Protein AF-A0A970JGE2-F1 (afdb_monomer)

Foldseek 3Di:
DDDDDDPVVVVVVVVVVVVVVVVVVVVVVVVVLLVVLVVVLCVVLVVVLVCLVVLPPLVVVLLVLLLVLLLVLLCVQPPPVDDLVRGPVVVSQVLLCLQQVDGQPDDPVNPSPDDSSVSSVSSSVRSVVSLVVVCVVQPVVVLSVLSSVLLNVLSVVLVVVLVVVLVVLVVCLVVVVVVVDDSSVVSSVVNVVSSVVSVNRSSSSSSSVSSVDDDDDPVPDPPPPPCVPVDDPPDDDDPPDPDDPDPDDQDQQHQPPVPPRHGCVVPVVD

Solvent-accessible surface area (backbone atoms only — not comparable to full-atom values): 15783 Å² total; per-residue (Å²): 141,81,87,85,87,50,74,71,56,57,52,49,50,52,53,52,50,53,51,51,51,50,52,55,48,52,55,51,49,55,52,48,63,58,47,53,58,53,50,56,54,46,52,54,54,52,50,53,54,48,38,53,74,71,65,53,62,59,68,58,56,51,54,52,40,44,52,53,47,30,44,53,51,31,50,73,31,39,38,88,92,52,62,73,92,75,39,42,56,71,58,41,49,50,53,49,21,68,37,53,72,43,78,68,90,74,52,65,77,69,50,70,84,48,53,50,69,56,49,18,53,52,55,33,50,53,51,52,50,59,48,50,56,47,34,66,75,62,33,63,72,54,39,55,52,50,52,45,51,42,50,51,54,42,45,56,52,53,49,55,53,47,54,52,52,52,52,52,46,64,68,51,37,69,73,56,40,81,70,83,48,63,46,68,60,53,48,53,53,52,55,48,53,52,49,53,51,47,55,54,47,40,48,48,50,36,48,29,46,64,52,62,67,71,91,72,56,72,92,74,54,72,80,78,59,81,60,82,73,60,79,66,97,79,70,94,71,79,80,83,70,76,80,75,83,73,76,84,77,83,48,64,75,35,75,27,92,85,72,77,82,39,36,15,47,79,57,86,56,103

Radius of gyration: 34.28 Å; Cα contacts (8 Å, |Δi|>4): 173; chains: 1; bounding box: 62×98×87 Å

Nearest PDB structures (foldseek):
  1m6n-assembly1_A  TM=9.143E-01  e=1.394E-10  Bacillus subtilis
  3iqm-assembly1_A-2  TM=8.941E-01  e=1.464E-10  Bacillus subtilis subsp. subtilis str. 168
  3jv2-assembly2_B  TM=9.025E-01  e=2.624E-10  Bacillus subtilis
  2ipc-assembly2_C  TM=8.921E-01  e=5.713E-10  Thermus thermophilus HB8
  3iqy-assembly1_A-2  TM=9.069E-01  e=1.075E-09  Bacillus subtilis

Sequence (270 aa):
DQAIDHPQISKAIENAQKRVENRHFEIRRQVLDYDDVLNKQREVIYAQRRAVLLNQDIGQHISDMFATVFSRLVSQYADEKVIPEEWDLDTLLKAYAEITGRQAKVTRAELEDMQPSQIAEILQREALAAYAEREAEYGSEIMRRIEKMVLLQVTDGRWMEHLRAIDDLREGIGLRAYGQKDPLMEYQFEAFNMFQQLVASIQEDCLKLLFRVRLVDPSQAQPKDRLQGAQTNQSGEAPERAPRQVGHKVGRNDPCPCGSGKKYKKCCGR

pLDDT: mean 86.0, std 13.83, range [43.06, 97.88]

Secondary structure (DSSP, 8-state):
------HHHHHHHHHHHHHHHHHHHHHHHHHHHHHHHHHHHHHHHHHHHHHHHTT-SHHHHHHHHHHHHHHHHHHHHS-TTS-GGG--HHHHHHHHHHHHSS--SS-HHHHHTS-HHHHHHHHHHHHHHHHHHHHHHH-HHHHHHHHHHHHHHHHHHHHHHHHHHHHHHHHHGGGTGGGSS-HHHHHHHHHHHHHHHHHHHHHHHHHHHHHH--PPPTTT-----TTTT---TTS----------------TTSBPTTS-SSBGGGTTT-

Structure (mmCIF, N/CA/C/O backbone):
data_AF-A0A970JGE2-F1
#
_entry.id   AF-A0A970JGE2-F1
#
loop_
_atom_site.group_PDB
_atom_site.id
_atom_site.type_symbol
_atom_site.label_atom_id
_atom_site.label_alt_id
_atom_site.label_comp_id
_atom_site.label_asym_id
_atom_site.label_entity_id
_atom_site.label_seq_id
_atom_site.pdbx_PDB_ins_code
_atom_site.Cartn_x
_atom_site.Cartn_y
_atom_site.Cartn_z
_atom_site.occupancy
_atom_site.B_iso_or_equiv
_atom_site.auth_seq_id
_atom_site.auth_comp_id
_atom_site.auth_asym_id
_atom_site.auth_atom_id
_atom_site.pdbx_PDB_model_num
ATOM 1 N N . ASP A 1 1 ? 36.312 15.512 -57.584 1.00 56.75 1 ASP A N 1
ATOM 2 C CA . ASP A 1 1 ? 35.653 14.401 -56.874 1.00 56.75 1 ASP A CA 1
ATOM 3 C C . ASP A 1 1 ? 35.604 13.167 -57.757 1.00 56.75 1 ASP A C 1
ATOM 5 O O . ASP A 1 1 ? 34.854 13.144 -58.723 1.00 56.75 1 ASP A O 1
ATOM 9 N N . GLN A 1 2 ? 36.468 12.184 -57.496 1.00 66.00 2 GLN A N 1
ATOM 10 C CA . GLN A 1 2 ? 36.391 10.867 -58.138 1.00 66.00 2 GLN A CA 1
ATOM 11 C C . GLN A 1 2 ? 35.717 9.891 -57.173 1.00 66.00 2 GLN A C 1
ATOM 13 O O . GLN A 1 2 ? 36.050 9.866 -55.988 1.00 66.00 2 GLN A O 1
ATOM 18 N N . ALA A 1 3 ? 34.763 9.109 -57.679 1.00 68.56 3 ALA A N 1
ATOM 19 C CA . ALA A 1 3 ? 34.109 8.059 -56.911 1.00 68.56 3 ALA A CA 1
ATOM 20 C C . ALA A 1 3 ? 35.117 6.947 -56.582 1.00 68.56 3 ALA A C 1
ATOM 22 O O . ALA A 1 3 ? 35.848 6.486 -57.457 1.00 68.56 3 ALA A O 1
ATOM 23 N N . ILE A 1 4 ? 35.159 6.536 -55.315 1.00 71.81 4 ILE A N 1
ATOM 24 C CA . ILE A 1 4 ? 36.003 5.437 -54.844 1.00 71.81 4 ILE A CA 1
ATOM 25 C C . ILE A 1 4 ? 35.161 4.163 -54.882 1.00 71.81 4 ILE A C 1
ATOM 27 O O . ILE A 1 4 ? 34.221 4.032 -54.102 1.00 71.81 4 ILE A O 1
ATOM 31 N N . ASP A 1 5 ? 35.515 3.226 -55.759 1.00 71.25 5 ASP A N 1
ATOM 32 C CA . ASP A 1 5 ? 34.913 1.893 -55.820 1.00 71.25 5 ASP A CA 1
ATOM 33 C C . ASP A 1 5 ? 35.995 0.846 -55.526 1.00 71.25 5 ASP A C 1
ATOM 35 O O . ASP A 1 5 ? 36.856 0.553 -56.358 1.00 71.25 5 ASP A O 1
ATOM 39 N N . HIS A 1 6 ? 36.021 0.351 -54.285 1.00 85.69 6 HIS A N 1
ATOM 40 C CA . HIS A 1 6 ? 36.953 -0.691 -53.863 1.00 85.69 6 HIS A CA 1
ATOM 41 C C . HIS A 1 6 ? 36.227 -1.725 -52.986 1.00 85.69 6 HIS A C 1
ATOM 43 O O . HIS A 1 6 ? 35.733 -1.368 -51.911 1.00 85.69 6 HIS A O 1
ATOM 49 N N . PRO A 1 7 ? 36.220 -3.021 -53.355 1.00 84.88 7 PRO A N 1
ATOM 50 C CA . PRO A 1 7 ? 35.448 -4.056 -52.657 1.00 84.88 7 PRO A CA 1
ATOM 51 C C . PRO A 1 7 ? 35.738 -4.177 -51.153 1.00 84.88 7 PRO A C 1
ATOM 53 O O . PRO A 1 7 ? 34.840 -4.463 -50.361 1.00 84.88 7 PRO A O 1
ATOM 56 N N . GLN A 1 8 ? 36.984 -3.934 -50.727 1.00 85.38 8 GLN A N 1
ATOM 57 C CA . GLN A 1 8 ? 37.340 -3.959 -49.300 1.00 85.38 8 GLN A CA 1
ATOM 58 C C . GLN A 1 8 ? 36.750 -2.774 -48.520 1.00 85.38 8 GLN A C 1
ATOM 60 O O . GLN A 1 8 ? 36.431 -2.930 -47.344 1.00 85.38 8 GLN A O 1
ATOM 65 N N . ILE A 1 9 ? 36.574 -1.614 -49.167 1.00 84.75 9 ILE A N 1
ATOM 66 C CA . ILE A 1 9 ? 35.963 -0.428 -48.553 1.00 84.75 9 ILE A CA 1
ATOM 67 C C . ILE A 1 9 ? 34.457 -0.653 -48.419 1.00 84.75 9 ILE A C 1
ATOM 69 O O . ILE A 1 9 ? 33.918 -0.460 -47.333 1.00 84.75 9 ILE A O 1
ATOM 73 N N . SER A 1 10 ? 33.796 -1.178 -49.454 1.00 88.50 10 SER A N 1
ATOM 74 C CA . SER A 1 10 ? 32.375 -1.551 -49.390 1.00 88.50 10 SER A CA 1
ATOM 75 C C . SER A 1 10 ? 32.102 -2.570 -48.276 1.00 88.50 10 SER A C 1
ATOM 77 O O . SER A 1 10 ? 31.190 -2.379 -47.475 1.00 88.50 10 SER A O 1
ATOM 79 N N . LYS A 1 11 ? 32.953 -3.600 -48.134 1.00 90.50 11 LYS A N 1
ATOM 80 C CA . LYS A 1 11 ? 32.856 -4.582 -47.037 1.00 90.50 11 LYS A CA 1
ATOM 81 C C . LYS A 1 11 ? 33.118 -3.962 -45.658 1.00 90.50 11 LYS A C 1
ATOM 83 O O . LYS A 1 11 ? 32.512 -4.373 -44.669 1.00 90.50 11 LYS A O 1
ATOM 88 N N . ALA A 1 12 ? 34.018 -2.984 -45.560 1.00 90.94 12 ALA A N 1
ATOM 89 C CA . ALA A 1 12 ? 34.256 -2.251 -44.318 1.00 90.94 12 ALA A CA 1
ATOM 90 C C . ALA A 1 12 ? 33.046 -1.384 -43.925 1.00 90.94 12 ALA A C 1
ATOM 92 O O . ALA A 1 12 ? 32.674 -1.377 -42.752 1.00 90.94 12 ALA A O 1
ATOM 93 N N . ILE A 1 13 ? 32.403 -0.724 -44.896 1.00 90.31 13 ILE A N 1
ATOM 94 C CA . ILE A 1 13 ? 31.168 0.050 -44.696 1.00 90.31 13 ILE A CA 1
ATOM 95 C C . ILE A 1 13 ? 30.024 -0.870 -44.255 1.00 90.31 13 ILE A C 1
ATOM 97 O O . ILE A 1 13 ? 29.372 -0.578 -43.258 1.00 90.31 13 ILE A O 1
ATOM 101 N N . GLU A 1 14 ? 29.831 -2.015 -44.915 1.00 92.75 14 GLU A N 1
ATOM 102 C CA . GLU A 1 14 ? 28.807 -3.000 -44.538 1.00 92.75 14 GLU A CA 1
ATOM 103 C C . GLU A 1 14 ? 29.016 -3.518 -43.104 1.00 92.75 14 GLU A C 1
ATOM 105 O O . GLU A 1 14 ? 28.081 -3.598 -42.307 1.00 92.75 14 GLU A O 1
ATOM 110 N N . ASN A 1 15 ? 30.262 -3.827 -42.732 1.00 92.94 15 ASN A N 1
ATOM 111 C CA . ASN A 1 15 ? 30.591 -4.247 -41.371 1.00 92.94 15 ASN A CA 1
ATOM 112 C C . ASN A 1 15 ? 30.361 -3.130 -40.344 1.00 92.94 15 ASN A C 1
ATOM 114 O O . ASN A 1 15 ? 29.908 -3.410 -39.234 1.00 92.94 15 ASN A O 1
ATOM 118 N N . ALA A 1 16 ? 30.678 -1.878 -40.683 1.00 93.12 16 ALA A N 1
ATOM 119 C CA . ALA A 1 16 ? 30.402 -0.732 -39.823 1.00 93.12 16 ALA A CA 1
ATOM 120 C C . ALA A 1 16 ? 28.890 -0.533 -39.640 1.00 93.12 16 ALA A C 1
ATOM 122 O O . ALA A 1 16 ? 28.439 -0.352 -38.509 1.00 93.12 16 ALA A O 1
ATOM 123 N N . GLN A 1 17 ? 28.108 -0.662 -40.715 1.00 94.50 17 GLN A N 1
ATOM 124 C CA . GLN A 1 17 ? 26.649 -0.607 -40.673 1.00 94.50 17 GLN A CA 1
ATOM 125 C C . GLN A 1 17 ? 26.074 -1.709 -39.776 1.00 94.50 17 GLN A C 1
ATOM 127 O O . GLN A 1 17 ? 25.343 -1.397 -38.841 1.00 94.50 17 GLN A O 1
ATOM 132 N N . LYS A 1 18 ? 26.481 -2.972 -39.965 1.00 94.62 18 LYS A N 1
ATOM 133 C CA . LYS A 1 18 ? 26.055 -4.097 -39.110 1.00 94.62 18 LYS A CA 1
ATOM 134 C C . LYS A 1 18 ? 26.369 -3.864 -37.631 1.00 94.62 18 LYS A C 1
ATOM 136 O O . LYS A 1 18 ? 25.556 -4.179 -36.768 1.00 94.62 18 LYS A O 1
ATOM 141 N N . ARG A 1 19 ? 27.531 -3.284 -37.309 1.00 93.25 19 ARG A N 1
ATOM 142 C CA . ARG A 1 19 ? 27.881 -2.931 -35.919 1.00 93.25 19 ARG A CA 1
ATOM 143 C C . ARG A 1 19 ? 26.973 -1.841 -35.353 1.00 93.25 19 ARG A C 1
ATOM 145 O O . ARG A 1 19 ? 26.575 -1.938 -34.196 1.00 93.25 19 ARG A O 1
ATOM 152 N N . VAL A 1 20 ? 26.655 -0.816 -36.142 1.00 94.19 20 VAL A N 1
ATOM 153 C CA . VAL A 1 20 ? 25.739 0.260 -35.735 1.00 94.19 20 VAL A CA 1
ATOM 154 C C . VAL A 1 20 ? 24.323 -0.282 -35.540 1.00 94.19 20 VAL A C 1
ATOM 156 O O . VAL A 1 20 ? 23.698 0.007 -34.523 1.00 94.19 20 VAL A O 1
ATOM 159 N N . GLU A 1 21 ? 23.842 -1.127 -36.451 1.00 93.75 21 GLU A N 1
ATOM 160 C CA . GLU A 1 21 ? 22.546 -1.802 -36.340 1.00 93.75 21 GLU A CA 1
ATOM 161 C C . GLU A 1 21 ? 22.470 -2.687 -35.092 1.00 93.75 21 GLU A C 1
ATOM 163 O O . GLU A 1 21 ? 21.519 -2.559 -34.322 1.00 93.75 21 GLU A O 1
ATOM 168 N N . ASN A 1 22 ? 23.496 -3.505 -34.835 1.00 94.62 22 ASN A N 1
ATOM 169 C CA . ASN A 1 22 ? 23.580 -4.327 -33.626 1.00 94.62 22 ASN A CA 1
ATOM 170 C C . ASN A 1 22 ? 23.583 -3.470 -32.358 1.00 94.62 22 ASN A C 1
ATOM 172 O O . ASN A 1 22 ? 22.831 -3.753 -31.431 1.00 94.62 22 ASN A O 1
ATOM 176 N N . ARG A 1 23 ? 24.342 -2.367 -32.335 1.00 90.12 23 ARG A N 1
ATOM 177 C CA . ARG A 1 23 ? 24.336 -1.428 -31.205 1.00 90.12 23 ARG A CA 1
ATOM 178 C C . ARG A 1 23 ? 22.948 -0.820 -30.979 1.00 90.12 23 ARG A C 1
ATOM 180 O O . ARG A 1 23 ? 22.486 -0.743 -29.845 1.00 90.12 23 ARG A O 1
ATOM 187 N N . HIS A 1 24 ? 22.258 -0.393 -32.038 1.00 91.75 24 HIS A N 1
ATOM 188 C CA . HIS A 1 24 ? 20.891 0.127 -31.926 1.00 91.75 24 HIS A CA 1
ATOM 189 C C . HIS A 1 24 ? 19.876 -0.944 -31.521 1.00 91.75 24 HIS A C 1
ATOM 191 O O . HIS A 1 24 ? 18.868 -0.623 -30.890 1.00 91.75 24 HIS A O 1
ATOM 197 N N . PHE A 1 25 ? 20.092 -2.196 -31.916 1.00 94.25 25 PHE A N 1
ATOM 198 C CA . PHE A 1 25 ? 19.282 -3.324 -31.478 1.00 94.25 25 PHE A CA 1
ATOM 199 C C . PHE A 1 25 ? 19.478 -3.594 -29.982 1.00 94.25 25 PHE A C 1
ATOM 201 O O . PHE A 1 25 ? 18.493 -3.662 -29.255 1.00 94.25 25 PHE A O 1
ATOM 208 N N . GLU A 1 26 ? 20.723 -3.656 -29.507 1.00 87.56 26 GLU A N 1
ATOM 209 C CA . GLU A 1 26 ? 21.051 -3.869 -28.092 1.00 87.56 26 GLU A CA 1
ATOM 210 C C . GLU A 1 26 ? 20.468 -2.776 -27.191 1.00 87.56 26 GLU A C 1
ATOM 212 O O . GLU A 1 26 ? 19.838 -3.096 -26.186 1.00 87.56 26 GLU A O 1
ATOM 217 N N . ILE A 1 27 ? 20.589 -1.502 -27.586 1.00 86.00 27 ILE A N 1
ATOM 218 C CA . ILE A 1 27 ? 19.993 -0.378 -26.844 1.00 86.00 27 ILE A CA 1
ATOM 219 C C . ILE A 1 27 ? 18.471 -0.538 -26.747 1.00 86.00 27 ILE A C 1
ATOM 221 O O . ILE A 1 27 ? 17.901 -0.388 -25.671 1.00 86.00 27 ILE A O 1
ATOM 225 N N . ARG A 1 28 ? 17.798 -0.860 -27.860 1.00 92.00 28 ARG A N 1
ATOM 226 C CA . ARG A 1 28 ? 16.337 -1.040 -27.870 1.00 92.00 28 ARG A CA 1
ATOM 227 C C . ARG A 1 28 ? 15.894 -2.236 -27.038 1.00 92.00 28 ARG A C 1
ATOM 229 O O . ARG A 1 28 ? 14.897 -2.123 -26.336 1.00 92.00 28 ARG A O 1
ATOM 236 N N . ARG A 1 29 ? 16.629 -3.349 -27.104 1.00 89.56 29 ARG A N 1
ATOM 237 C CA . ARG A 1 29 ? 16.362 -4.531 -26.279 1.00 89.56 29 ARG A CA 1
ATOM 238 C C . ARG A 1 29 ? 16.461 -4.180 -24.799 1.00 89.56 29 ARG A C 1
ATOM 240 O O . ARG A 1 29 ? 15.531 -4.448 -24.061 1.00 89.56 29 ARG A O 1
ATOM 247 N N . GLN A 1 30 ? 17.531 -3.499 -24.400 1.00 83.12 30 GLN A N 1
ATOM 248 C CA . GLN A 1 30 ? 17.720 -3.096 -23.012 1.00 83.12 30 GLN A CA 1
ATOM 249 C C . GLN A 1 30 ? 16.599 -2.166 -22.520 1.00 83.12 30 GLN A C 1
ATOM 251 O O . GLN A 1 30 ? 16.104 -2.350 -21.415 1.00 83.12 30 GLN A O 1
ATOM 256 N N . VAL A 1 31 ? 16.165 -1.195 -23.334 1.00 86.19 31 VAL A N 1
ATOM 257 C CA . VAL A 1 31 ? 15.013 -0.336 -22.997 1.00 86.19 31 VAL A CA 1
ATOM 258 C C . VAL A 1 31 ? 13.737 -1.165 -22.821 1.00 86.19 31 VAL A C 1
ATOM 260 O O . VAL A 1 31 ? 13.024 -0.961 -21.843 1.00 86.19 31 VAL A O 1
ATOM 263 N N . LEU A 1 32 ? 13.482 -2.123 -23.718 1.00 89.94 32 LEU A N 1
ATOM 264 C CA . LEU A 1 32 ? 12.327 -3.019 -23.626 1.00 89.94 32 LEU A CA 1
ATOM 265 C C . LEU A 1 32 ? 12.360 -3.867 -22.345 1.00 89.94 32 LEU A C 1
ATOM 267 O O . LEU A 1 32 ? 11.353 -3.947 -21.652 1.00 89.94 32 LEU A O 1
ATOM 271 N N . ASP A 1 33 ? 13.518 -4.434 -21.997 1.00 86.12 33 ASP A N 1
ATOM 272 C CA . ASP A 1 33 ? 13.674 -5.289 -20.814 1.00 86.12 33 ASP A CA 1
ATOM 273 C C . ASP A 1 33 ? 13.341 -4.538 -19.506 1.00 86.12 33 ASP A C 1
ATOM 275 O O . ASP A 1 33 ? 12.755 -5.108 -18.581 1.00 86.12 33 ASP A O 1
ATOM 279 N N . TYR A 1 34 ? 13.689 -3.247 -19.422 1.00 88.38 34 TYR A N 1
ATOM 280 C CA . TYR A 1 34 ? 13.315 -2.386 -18.294 1.00 88.38 34 TYR A CA 1
ATOM 281 C C . TYR A 1 34 ? 11.824 -2.014 -18.320 1.00 88.38 34 TYR A C 1
ATOM 283 O O . TYR A 1 34 ? 11.153 -2.063 -17.285 1.00 88.38 34 TYR A O 1
ATOM 291 N N . ASP A 1 35 ? 11.291 -1.677 -19.496 1.00 91.50 35 ASP A N 1
ATOM 292 C CA . ASP A 1 35 ? 9.884 -1.305 -19.666 1.00 91.50 35 ASP A CA 1
ATOM 293 C C . ASP A 1 35 ? 8.927 -2.470 -19.360 1.00 91.50 35 ASP A C 1
ATOM 295 O O . ASP A 1 35 ? 7.839 -2.244 -18.829 1.00 91.50 35 ASP A O 1
ATOM 299 N N . ASP A 1 36 ? 9.324 -3.717 -19.623 1.00 92.69 36 ASP A N 1
ATOM 300 C CA . ASP A 1 36 ? 8.518 -4.914 -19.351 1.00 92.69 36 ASP A CA 1
ATOM 301 C C . ASP A 1 36 ? 8.152 -5.059 -17.867 1.00 92.69 36 ASP A C 1
ATOM 303 O O . ASP A 1 36 ? 7.030 -5.455 -17.529 1.00 92.69 36 ASP A O 1
ATOM 307 N N . VAL A 1 37 ? 9.068 -4.700 -16.960 1.00 92.25 37 VAL A N 1
ATOM 308 C CA . VAL A 1 37 ? 8.806 -4.699 -15.511 1.00 92.25 37 VAL A CA 1
ATOM 309 C C . VAL A 1 37 ? 7.720 -3.683 -15.177 1.00 92.25 37 VAL A C 1
ATOM 311 O O . VAL A 1 37 ? 6.747 -4.004 -14.490 1.00 92.25 37 VAL A O 1
ATOM 314 N N . LEU A 1 38 ? 7.858 -2.466 -15.702 1.00 93.38 38 LEU A N 1
ATOM 315 C CA . LEU A 1 38 ? 6.916 -1.385 -15.449 1.00 93.38 38 LEU A CA 1
ATOM 316 C C . LEU A 1 38 ? 5.542 -1.665 -16.072 1.00 93.38 38 LEU A C 1
ATOM 318 O O . LEU A 1 38 ? 4.515 -1.337 -15.477 1.00 93.38 38 LEU A O 1
ATOM 322 N N . ASN A 1 39 ? 5.503 -2.293 -17.245 1.00 94.62 39 ASN A N 1
ATOM 323 C CA . ASN A 1 39 ? 4.261 -2.668 -17.915 1.00 94.62 39 ASN A CA 1
ATOM 324 C C . ASN A 1 39 ? 3.458 -3.674 -17.083 1.00 94.62 39 ASN A C 1
ATOM 326 O O . ASN A 1 39 ? 2.269 -3.448 -16.860 1.00 94.62 39 ASN A O 1
ATOM 330 N N . LYS A 1 40 ? 4.103 -4.701 -16.515 1.00 95.38 40 LYS A N 1
ATOM 331 C CA . LYS A 1 40 ? 3.436 -5.640 -15.592 1.00 95.38 40 LYS A CA 1
ATOM 332 C C . LYS A 1 40 ? 2.857 -4.933 -14.366 1.00 95.38 40 LYS A C 1
ATOM 334 O O . LYS A 1 40 ? 1.730 -5.204 -13.962 1.00 95.38 40 LYS A O 1
ATOM 339 N N . GLN A 1 41 ? 3.601 -3.992 -13.784 1.00 96.31 41 GLN A N 1
ATOM 340 C CA . GLN A 1 41 ? 3.116 -3.204 -12.644 1.00 96.31 41 GLN A CA 1
ATOM 341 C C . GLN A 1 41 ? 1.916 -2.322 -13.030 1.00 96.31 41 GLN A C 1
ATOM 343 O O . GLN A 1 41 ? 0.925 -2.264 -12.299 1.00 96.31 41 GLN A O 1
ATOM 348 N N . ARG A 1 42 ? 1.966 -1.680 -14.207 1.00 96.75 42 ARG A N 1
ATOM 349 C CA . ARG A 1 42 ? 0.859 -0.880 -14.761 1.00 96.75 42 ARG A CA 1
ATOM 350 C C . ARG A 1 42 ? -0.403 -1.701 -14.948 1.00 96.75 42 ARG A C 1
ATOM 352 O O . ARG A 1 42 ? -1.477 -1.218 -14.601 1.00 96.75 42 ARG A O 1
ATOM 359 N N . GLU A 1 43 ? -0.290 -2.913 -15.482 1.00 96.62 43 GLU A N 1
ATOM 360 C CA . GLU A 1 43 ? -1.434 -3.805 -15.675 1.00 96.62 43 GLU A CA 1
ATOM 361 C C . GLU A 1 43 ? -2.170 -4.059 -14.358 1.00 96.62 43 GLU A C 1
ATOM 363 O O . GLU A 1 43 ? -3.389 -3.896 -14.304 1.00 96.62 43 GLU A O 1
ATOM 368 N N . VAL A 1 44 ? -1.435 -4.354 -13.280 1.00 95.25 44 VAL A N 1
ATOM 369 C CA . VAL A 1 44 ? -2.010 -4.591 -11.946 1.00 95.25 44 VAL A CA 1
ATOM 370 C C . VAL A 1 44 ? -2.710 -3.339 -11.410 1.00 95.25 44 VAL A C 1
ATOM 372 O O . VAL A 1 44 ? -3.894 -3.391 -11.067 1.00 95.25 4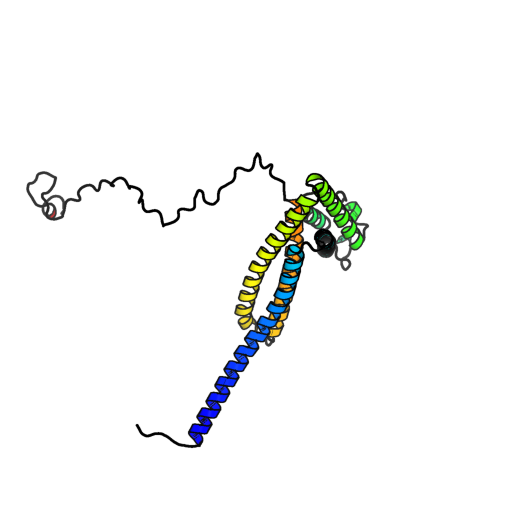4 VAL A O 1
ATOM 375 N N . ILE A 1 45 ? -2.020 -2.194 -11.388 1.00 94.62 45 ILE A N 1
ATOM 376 C CA . ILE A 1 45 ? -2.576 -0.944 -10.841 1.00 94.62 45 ILE A CA 1
ATOM 377 C C . ILE A 1 45 ? -3.782 -0.472 -11.659 1.00 94.62 45 ILE A C 1
ATOM 379 O O . ILE A 1 45 ? -4.796 -0.049 -11.104 1.00 94.62 45 ILE A O 1
ATOM 383 N N . TYR A 1 46 ? -3.720 -0.565 -12.988 1.00 94.88 46 TYR A N 1
ATOM 384 C CA . TYR A 1 46 ? -4.818 -0.134 -13.853 1.00 94.88 46 TYR A CA 1
ATOM 385 C C . TYR A 1 46 ? -6.003 -1.094 -13.816 1.00 94.88 46 TYR A C 1
ATOM 387 O O . TYR A 1 46 ? -7.140 -0.632 -13.939 1.00 94.88 46 TYR A O 1
ATOM 395 N N . ALA A 1 47 ? -5.777 -2.394 -13.616 1.00 93.19 47 ALA A N 1
ATOM 396 C CA . ALA A 1 47 ? -6.852 -3.345 -13.362 1.00 93.19 47 ALA A CA 1
ATOM 397 C C . ALA A 1 47 ? -7.581 -3.003 -12.054 1.00 93.19 47 ALA A C 1
ATOM 399 O O . ALA A 1 47 ? -8.803 -2.845 -12.065 1.00 93.19 47 ALA A O 1
ATOM 400 N N . GLN A 1 48 ? -6.839 -2.776 -10.965 1.00 89.62 48 GLN A N 1
ATOM 401 C CA . GLN A 1 48 ? -7.409 -2.383 -9.673 1.00 89.62 48 GLN A CA 1
ATOM 402 C C . GLN A 1 48 ? -8.177 -1.055 -9.776 1.00 89.62 48 GLN A C 1
ATOM 404 O O . GLN A 1 48 ? -9.334 -0.958 -9.364 1.00 89.62 48 GLN A O 1
ATOM 409 N N . ARG A 1 49 ? -7.583 -0.040 -10.415 1.00 93.88 49 ARG A N 1
ATOM 410 C CA . ARG A 1 49 ? -8.215 1.269 -10.645 1.00 93.88 49 ARG A CA 1
ATOM 411 C C . ARG A 1 49 ? -9.505 1.148 -11.457 1.00 93.88 49 ARG A C 1
ATOM 413 O O . ARG A 1 49 ? -10.503 1.798 -11.147 1.00 93.88 49 ARG A O 1
ATOM 420 N N . ARG A 1 50 ? -9.509 0.300 -12.489 1.00 92.56 50 ARG A N 1
ATOM 421 C CA . ARG A 1 50 ? -10.695 0.025 -13.309 1.00 92.56 50 ARG A CA 1
ATOM 422 C C . ARG A 1 50 ? -11.790 -0.670 -12.502 1.00 92.56 50 ARG A C 1
ATOM 424 O O . ARG A 1 50 ? -12.941 -0.261 -12.627 1.00 92.56 50 ARG A O 1
ATOM 431 N N . ALA A 1 51 ? -11.453 -1.653 -11.669 1.00 89.56 51 ALA A N 1
ATOM 432 C CA . ALA A 1 51 ? -12.419 -2.344 -10.811 1.00 89.56 51 ALA A CA 1
ATOM 433 C C . ALA A 1 51 ? -13.142 -1.362 -9.869 1.00 89.56 51 ALA A C 1
ATOM 435 O O . ALA A 1 51 ? -14.372 -1.357 -9.792 1.00 89.56 51 ALA A O 1
ATOM 436 N N . VAL A 1 52 ? -12.390 -0.436 -9.259 1.00 90.44 52 VAL A N 1
ATOM 437 C CA . VAL A 1 52 ? -12.938 0.637 -8.410 1.00 90.44 52 VAL A CA 1
ATOM 438 C C . VAL A 1 52 ? -13.840 1.590 -9.207 1.00 90.44 52 VAL A C 1
ATOM 440 O O . VAL A 1 52 ? -14.910 1.988 -8.742 1.00 90.44 52 VAL A O 1
ATOM 443 N N . LEU A 1 53 ? -13.459 1.950 -10.438 1.00 90.50 53 LEU A N 1
ATOM 444 C CA . LEU A 1 53 ? -14.280 2.805 -11.305 1.00 90.50 53 LEU A CA 1
ATOM 445 C C . LEU A 1 53 ? -15.600 2.144 -11.717 1.00 90.50 53 LEU A C 1
ATOM 447 O O . LEU A 1 53 ? -16.619 2.837 -11.760 1.00 90.50 53 LEU A O 1
ATOM 451 N N . LEU A 1 54 ? -15.580 0.834 -11.969 1.00 89.88 54 LEU A N 1
ATOM 452 C CA . LEU A 1 54 ? -16.739 0.027 -12.360 1.00 89.88 54 LEU A CA 1
ATOM 453 C C . LEU A 1 54 ? -17.609 -0.424 -11.173 1.00 89.88 54 LEU A C 1
ATOM 455 O O . LEU A 1 54 ? -18.560 -1.171 -11.382 1.00 89.88 54 LEU A O 1
ATOM 459 N N . ASN A 1 55 ? -17.323 0.054 -9.955 1.00 78.06 55 ASN A N 1
ATOM 460 C CA . ASN A 1 55 ? -18.051 -0.274 -8.723 1.00 78.06 55 ASN A CA 1
ATOM 461 C C . ASN A 1 55 ? -18.118 -1.783 -8.424 1.00 78.06 55 ASN A C 1
ATOM 463 O O . ASN A 1 55 ? -19.114 -2.262 -7.887 1.00 78.06 55 ASN A O 1
ATOM 467 N N . GLN A 1 56 ? -17.074 -2.533 -8.771 1.00 80.50 56 GLN A N 1
ATOM 468 C CA . GLN A 1 56 ? -16.997 -3.957 -8.448 1.00 80.50 56 GLN A CA 1
ATOM 469 C C . GLN A 1 56 ? -16.636 -4.127 -6.967 1.00 80.50 56 GLN A C 1
ATOM 471 O O . GLN A 1 56 ? -15.589 -3.636 -6.551 1.00 80.50 56 GLN A O 1
ATOM 476 N N . ASP A 1 57 ? -17.528 -4.762 -6.194 1.00 81.81 57 ASP A N 1
ATOM 477 C CA . ASP A 1 57 ? -17.369 -5.247 -4.809 1.00 81.81 57 ASP A CA 1
ATOM 478 C C . ASP A 1 57 ? -16.373 -4.472 -3.923 1.00 81.81 57 ASP A C 1
ATOM 480 O O . ASP A 1 57 ? -15.493 -5.041 -3.275 1.00 81.81 57 ASP A O 1
ATOM 484 N N . ILE A 1 58 ? -16.533 -3.143 -3.859 1.00 87.12 58 ILE A N 1
ATOM 485 C CA . ILE A 1 58 ? -15.613 -2.247 -3.134 1.00 87.12 58 ILE A CA 1
ATOM 486 C C . ILE A 1 58 ? -15.541 -2.626 -1.647 1.00 87.12 58 ILE A C 1
ATOM 488 O O . ILE A 1 58 ? -14.464 -2.615 -1.060 1.00 87.12 58 ILE A O 1
ATOM 492 N N . GLY A 1 59 ? -16.666 -3.036 -1.054 1.00 86.56 59 GLY A N 1
ATOM 493 C CA . GLY A 1 59 ? -16.706 -3.470 0.342 1.00 86.56 59 GLY A CA 1
ATOM 494 C C . GLY A 1 59 ? -15.866 -4.709 0.626 1.00 86.56 59 GLY A C 1
ATOM 495 O O . GLY A 1 59 ? -15.152 -4.728 1.627 1.00 86.56 59 GLY A O 1
ATOM 496 N N . GLN A 1 60 ? -15.889 -5.701 -0.270 1.00 89.12 60 GLN A N 1
ATOM 497 C CA . GLN A 1 60 ? -15.050 -6.889 -0.121 1.00 89.12 60 GLN A CA 1
ATOM 498 C C . GLN A 1 60 ? -13.572 -6.518 -0.245 1.00 89.12 60 GLN A C 1
ATOM 500 O O . GLN A 1 60 ? -12.778 -6.889 0.611 1.00 89.12 60 GLN A O 1
ATOM 505 N N . HIS A 1 61 ? -13.220 -5.696 -1.237 1.00 90.94 61 HIS A N 1
ATOM 506 C CA . HIS A 1 61 ? -11.849 -5.219 -1.417 1.00 90.94 61 HIS A CA 1
ATOM 507 C C . HIS A 1 61 ? -11.337 -4.477 -0.172 1.00 90.94 61 HIS A C 1
ATOM 509 O O . HIS A 1 61 ? -10.233 -4.748 0.295 1.00 90.94 61 HIS A O 1
ATOM 515 N N . ILE A 1 62 ? -12.144 -3.592 0.421 1.00 92.94 62 ILE A N 1
ATOM 516 C CA . ILE A 1 62 ? -11.786 -2.945 1.688 1.00 92.94 62 ILE A CA 1
ATOM 517 C C . ILE A 1 62 ? -11.611 -3.986 2.807 1.00 92.94 62 ILE A C 1
ATOM 519 O O . ILE A 1 62 ? -10.610 -3.928 3.516 1.00 92.94 62 ILE A O 1
ATOM 523 N N . SER A 1 63 ? -12.507 -4.969 2.955 1.00 92.31 63 SER A N 1
ATOM 524 C CA . SER A 1 63 ? -12.365 -6.030 3.972 1.00 92.31 63 SER A CA 1
ATOM 525 C C . SER A 1 63 ? -11.078 -6.847 3.799 1.00 92.31 63 SER A C 1
ATOM 527 O O . SER A 1 63 ? -10.402 -7.154 4.783 1.00 92.31 63 SER A O 1
ATOM 529 N N . ASP A 1 64 ? -10.702 -7.161 2.561 1.00 94.12 64 ASP A N 1
ATOM 530 C CA . ASP A 1 64 ? -9.469 -7.894 2.255 1.00 94.12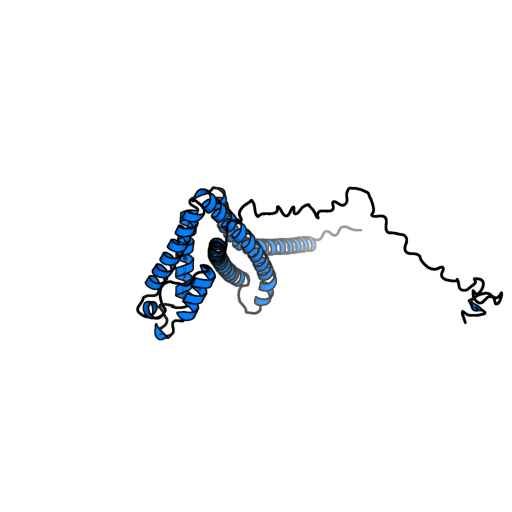 64 ASP A CA 1
ATOM 531 C C . ASP A 1 64 ? -8.230 -7.052 2.603 1.00 94.12 64 ASP A C 1
ATOM 533 O O . ASP A 1 64 ? -7.214 -7.569 3.084 1.00 94.12 64 ASP A O 1
ATOM 537 N N . MET A 1 65 ? -8.322 -5.728 2.430 1.00 95.12 65 MET A N 1
ATOM 538 C CA . MET A 1 65 ? -7.289 -4.797 2.880 1.00 95.12 65 MET A CA 1
ATOM 539 C C . MET A 1 65 ? -7.144 -4.785 4.400 1.00 95.12 65 MET A C 1
ATOM 541 O O . MET A 1 65 ? -6.013 -4.780 4.878 1.00 95.12 65 MET A O 1
ATOM 545 N N . PHE A 1 66 ? -8.245 -4.821 5.161 1.00 96.38 66 PHE A N 1
ATOM 546 C CA . PHE A 1 66 ? -8.187 -4.962 6.622 1.00 96.38 66 PHE A CA 1
ATOM 547 C C . PHE A 1 66 ? -7.390 -6.214 7.014 1.00 96.38 66 PHE A C 1
ATOM 549 O O . PHE A 1 66 ? -6.435 -6.109 7.782 1.00 96.38 66 PHE A O 1
ATOM 556 N N . ALA A 1 67 ? -7.723 -7.374 6.440 1.00 96.06 67 ALA A N 1
ATOM 557 C CA . ALA A 1 67 ? -7.017 -8.627 6.721 1.00 96.06 67 ALA A CA 1
ATOM 558 C C . ALA A 1 67 ? -5.514 -8.526 6.410 1.00 96.06 67 ALA A C 1
ATOM 560 O O . ALA A 1 67 ? -4.670 -8.859 7.243 1.00 96.06 67 ALA A O 1
ATOM 561 N N . THR A 1 68 ? -5.175 -7.997 5.232 1.00 96.94 68 THR A N 1
ATOM 562 C CA . THR A 1 68 ? -3.784 -7.888 4.769 1.00 96.94 68 THR A CA 1
ATOM 563 C C . THR A 1 68 ? -2.968 -6.914 5.623 1.00 96.94 68 THR A C 1
ATOM 565 O O . THR A 1 68 ? -1.829 -7.208 5.987 1.00 96.94 68 THR A O 1
ATOM 568 N N . VAL A 1 69 ? -3.535 -5.750 5.959 1.00 97.62 69 VAL A N 1
ATOM 569 C CA . VAL A 1 69 ? -2.842 -4.719 6.743 1.00 97.62 69 VAL A CA 1
ATOM 570 C C . VAL A 1 69 ? -2.607 -5.195 8.171 1.00 97.62 69 VAL A C 1
ATOM 572 O O . VAL A 1 69 ? -1.480 -5.083 8.642 1.00 97.62 69 VAL A O 1
ATOM 575 N N . PHE A 1 70 ? -3.612 -5.759 8.849 1.00 96.75 70 PHE A N 1
ATOM 576 C CA . PHE A 1 70 ? -3.444 -6.190 10.241 1.00 96.75 70 PHE A CA 1
ATOM 577 C C . PHE A 1 70 ? -2.586 -7.448 10.375 1.00 96.75 70 PHE A C 1
ATOM 579 O O . PHE A 1 70 ? -1.777 -7.512 11.296 1.00 96.75 70 PHE A O 1
ATOM 586 N N . SER A 1 71 ? -2.663 -8.391 9.431 1.00 96.88 71 SER A N 1
ATOM 587 C CA . SER A 1 71 ? -1.726 -9.521 9.389 1.00 96.88 71 SER A CA 1
ATOM 588 C C . SER A 1 71 ? -0.278 -9.037 9.263 1.00 96.88 71 SER A C 1
ATOM 590 O O . SER A 1 71 ? 0.562 -9.402 10.082 1.00 96.88 71 SER A O 1
ATOM 592 N N . ARG A 1 72 ? 0.003 -8.138 8.308 1.00 96.44 72 ARG A N 1
ATOM 593 C CA . ARG A 1 72 ? 1.344 -7.565 8.118 1.00 96.44 72 ARG A CA 1
ATOM 594 C C . ARG A 1 72 ? 1.805 -6.739 9.318 1.00 96.44 72 ARG A C 1
ATOM 596 O O . ARG A 1 72 ? 2.974 -6.817 9.683 1.00 96.44 72 ARG A O 1
ATOM 603 N N . LEU A 1 73 ? 0.902 -5.966 9.920 1.00 96.00 73 LEU A N 1
ATOM 604 C CA . LEU A 1 73 ? 1.188 -5.165 11.106 1.00 96.00 73 LEU A CA 1
ATOM 605 C C . LEU A 1 73 ? 1.631 -6.057 12.267 1.00 96.00 73 LEU A C 1
ATOM 607 O O . LEU A 1 73 ? 2.657 -5.791 12.880 1.00 96.00 73 LEU A O 1
ATOM 611 N N . VAL A 1 74 ? 0.899 -7.138 12.542 1.00 96.38 74 VAL A N 1
ATOM 612 C CA . VAL A 1 74 ? 1.274 -8.061 13.616 1.00 96.38 74 VAL A CA 1
ATOM 613 C C . VAL A 1 74 ? 2.582 -8.771 13.293 1.00 96.38 74 VAL A C 1
ATOM 615 O O . VAL A 1 74 ? 3.466 -8.772 14.138 1.00 96.38 74 VAL A O 1
ATOM 618 N N . SER A 1 75 ? 2.776 -9.274 12.069 1.00 94.94 75 SER A N 1
ATOM 619 C CA . SER A 1 75 ? 4.045 -9.911 11.682 1.00 94.94 75 SER A CA 1
ATOM 620 C C . SER A 1 75 ? 5.268 -8.999 11.832 1.00 94.94 75 SER A C 1
ATOM 622 O O . SER A 1 75 ? 6.374 -9.501 11.991 1.00 94.94 75 SER A O 1
ATOM 624 N N . GLN A 1 76 ? 5.098 -7.674 11.784 1.00 94.62 76 GLN A N 1
ATOM 625 C CA . GLN A 1 76 ? 6.191 -6.721 11.979 1.00 94.62 76 GLN A CA 1
ATOM 626 C C . GLN A 1 76 ? 6.638 -6.599 13.447 1.00 94.62 76 GLN A C 1
ATOM 628 O O . GLN A 1 76 ? 7.807 -6.309 13.692 1.00 94.62 76 GLN A O 1
ATOM 633 N N . TYR A 1 77 ? 5.729 -6.788 14.406 1.00 94.50 77 TYR A N 1
ATOM 634 C CA . TYR A 1 77 ? 5.980 -6.527 15.832 1.00 94.50 77 TYR A CA 1
ATOM 635 C C . TYR A 1 77 ? 5.915 -7.779 16.719 1.00 94.50 77 TYR A C 1
ATOM 637 O O . TYR A 1 77 ? 6.458 -7.778 17.820 1.00 94.50 77 TYR A O 1
ATOM 645 N N . ALA A 1 78 ? 5.272 -8.835 16.231 1.00 92.56 78 ALA A N 1
ATOM 646 C CA . ALA A 1 78 ? 5.109 -10.136 16.863 1.00 92.56 78 ALA A CA 1
ATOM 647 C C . ALA A 1 78 ? 5.296 -11.230 15.795 1.00 92.56 78 ALA A C 1
ATOM 649 O O . ALA A 1 78 ? 4.349 -11.903 15.383 1.00 92.56 78 ALA A O 1
ATOM 650 N N . ASP A 1 79 ? 6.522 -11.346 15.272 1.00 91.19 79 ASP A N 1
ATOM 651 C CA . ASP A 1 79 ? 6.883 -12.420 14.342 1.00 91.19 79 ASP A CA 1
ATOM 652 C C . ASP A 1 79 ? 6.863 -13.760 15.094 1.00 91.19 79 ASP A C 1
ATOM 654 O O . ASP A 1 79 ? 7.466 -13.901 16.157 1.00 91.19 79 ASP A O 1
ATOM 658 N N . GLU A 1 80 ? 6.192 -14.759 14.523 1.00 88.56 80 GLU A N 1
ATOM 659 C CA . GLU A 1 80 ? 6.091 -16.119 15.069 1.00 88.56 80 GLU A CA 1
ATOM 660 C C . GLU A 1 80 ? 7.465 -16.795 15.240 1.00 88.56 80 GLU A C 1
ATOM 662 O O . GLU A 1 80 ? 7.623 -17.719 16.035 1.00 88.56 80 GLU A O 1
ATOM 667 N N . LYS A 1 81 ? 8.486 -16.333 14.508 1.00 89.69 81 LYS A N 1
ATOM 668 C CA . LYS A 1 81 ? 9.868 -16.827 14.610 1.00 89.69 81 LYS A CA 1
ATOM 669 C C . LYS A 1 81 ? 10.637 -16.251 15.799 1.00 89.69 81 LYS A C 1
ATOM 671 O O . LYS A 1 81 ? 11.740 -16.724 16.078 1.00 89.69 81 LYS A O 1
ATOM 676 N N . VAL A 1 82 ? 10.104 -15.218 16.442 1.00 89.94 82 VAL A N 1
ATOM 677 C CA . VAL A 1 82 ? 10.708 -14.522 17.580 1.00 89.94 82 VAL A CA 1
ATOM 678 C C . VAL A 1 82 ? 10.002 -14.966 18.858 1.00 89.94 82 VAL A C 1
ATOM 680 O O . VAL A 1 82 ? 8.797 -15.214 18.856 1.00 89.94 82 VAL A O 1
ATOM 683 N N . ILE A 1 83 ? 10.759 -15.092 19.949 1.00 88.88 83 ILE A N 1
ATOM 684 C CA . ILE A 1 83 ? 10.194 -15.487 21.242 1.00 88.88 83 ILE A CA 1
ATOM 685 C C . ILE A 1 83 ? 9.193 -14.427 21.744 1.00 88.88 83 ILE A C 1
ATOM 687 O O . ILE A 1 83 ? 9.459 -13.234 21.575 1.00 88.88 83 ILE A O 1
ATOM 691 N N . PRO A 1 84 ? 8.059 -14.820 22.359 1.00 88.00 84 PRO A N 1
ATOM 692 C CA . PRO A 1 84 ? 7.017 -13.879 22.776 1.00 88.00 84 PRO A CA 1
ATOM 693 C C . PRO A 1 84 ? 7.498 -12.738 23.680 1.00 88.00 84 PRO A C 1
ATOM 695 O O . PRO A 1 84 ? 6.977 -11.629 23.602 1.00 88.00 84 PRO A O 1
ATOM 698 N N . GLU A 1 85 ? 8.525 -12.966 24.502 1.00 86.56 85 GLU A N 1
ATOM 699 C CA . GLU A 1 85 ? 9.088 -11.940 25.387 1.00 86.56 85 GLU A CA 1
ATOM 700 C C . GLU A 1 85 ? 9.790 -10.792 24.640 1.00 86.56 85 GLU A C 1
ATOM 702 O O . GLU A 1 85 ? 9.977 -9.714 25.206 1.00 86.56 85 GLU A O 1
ATOM 707 N N . GLU A 1 86 ? 10.187 -11.011 23.384 1.00 89.81 86 GLU A N 1
ATOM 708 C CA . GLU A 1 86 ? 10.812 -10.002 22.520 1.00 89.81 86 GLU A CA 1
ATOM 709 C C . GLU A 1 86 ? 9.796 -9.265 21.631 1.00 89.81 86 GLU A C 1
ATOM 711 O O . GLU A 1 86 ? 10.176 -8.348 20.899 1.00 89.81 86 GLU A O 1
ATOM 716 N N . TRP A 1 87 ? 8.508 -9.625 21.683 1.00 94.38 87 TRP A N 1
ATOM 717 C CA . TRP A 1 87 ? 7.474 -8.939 20.911 1.00 94.38 87 TRP A CA 1
ATOM 718 C C . TRP A 1 87 ? 7.268 -7.500 21.396 1.00 94.38 87 TRP A C 1
ATOM 720 O O . TRP A 1 87 ? 7.056 -7.234 22.581 1.00 94.38 87 TRP A O 1
ATOM 730 N N . ASP A 1 88 ? 7.241 -6.555 20.455 1.00 94.56 88 ASP A N 1
ATOM 731 C CA . ASP A 1 88 ? 6.977 -5.143 20.748 1.00 94.56 88 ASP A CA 1
ATOM 732 C C . ASP A 1 88 ? 5.476 -4.834 20.635 1.00 94.56 88 ASP A C 1
ATOM 734 O O . ASP A 1 88 ? 5.000 -4.129 19.736 1.00 94.56 88 ASP A O 1
ATOM 738 N N . LEU A 1 89 ? 4.708 -5.399 21.570 1.00 94.12 89 LEU A N 1
ATOM 739 C CA . LEU A 1 89 ? 3.251 -5.241 21.640 1.00 94.12 89 LEU A CA 1
ATOM 740 C C . LEU A 1 89 ? 2.829 -3.790 21.928 1.00 94.12 89 LEU A C 1
ATOM 742 O O . LEU A 1 89 ? 1.773 -3.343 21.478 1.00 94.12 89 LEU A O 1
ATOM 746 N N . ASP A 1 90 ? 3.660 -3.026 22.638 1.00 94.25 90 ASP A N 1
ATOM 747 C CA . ASP A 1 90 ? 3.399 -1.613 22.912 1.00 94.25 90 ASP A CA 1
ATOM 748 C C . ASP A 1 90 ? 3.468 -0.773 21.626 1.00 94.25 90 ASP A C 1
ATOM 750 O O . ASP A 1 90 ? 2.618 0.097 21.401 1.00 94.25 90 ASP A O 1
ATOM 754 N N . THR A 1 91 ? 4.449 -1.026 20.755 1.00 95.62 91 THR A N 1
ATOM 755 C CA . THR A 1 91 ? 4.529 -0.355 19.450 1.00 95.62 91 THR A CA 1
ATOM 756 C C . THR A 1 91 ? 3.459 -0.862 18.485 1.00 95.62 91 THR A C 1
ATOM 758 O O . THR A 1 91 ? 2.877 -0.046 17.767 1.00 95.62 91 THR A O 1
ATOM 761 N N . LEU A 1 92 ? 3.106 -2.152 18.528 1.00 96.44 92 LEU A N 1
ATOM 762 C CA . LEU A 1 92 ? 1.982 -2.706 17.765 1.00 96.44 92 LEU A CA 1
ATOM 763 C C . LEU A 1 92 ? 0.673 -1.951 18.046 1.00 96.44 92 LEU A C 1
ATOM 765 O O . LEU A 1 92 ? -0.007 -1.509 17.117 1.00 96.44 92 LEU A O 1
ATOM 769 N N . LEU A 1 93 ? 0.331 -1.756 19.324 1.00 96.00 93 LEU A N 1
ATOM 770 C CA . LEU A 1 93 ? -0.891 -1.055 19.727 1.00 96.00 93 LEU A CA 1
ATOM 771 C C . LEU A 1 93 ? -0.868 0.433 19.345 1.00 96.00 93 LEU A C 1
ATOM 773 O O . LEU A 1 93 ? -1.895 0.987 18.939 1.00 96.00 93 LEU A O 1
ATOM 777 N N . LYS A 1 94 ? 0.300 1.086 19.403 1.00 96.12 94 LYS A N 1
ATOM 778 C CA . LY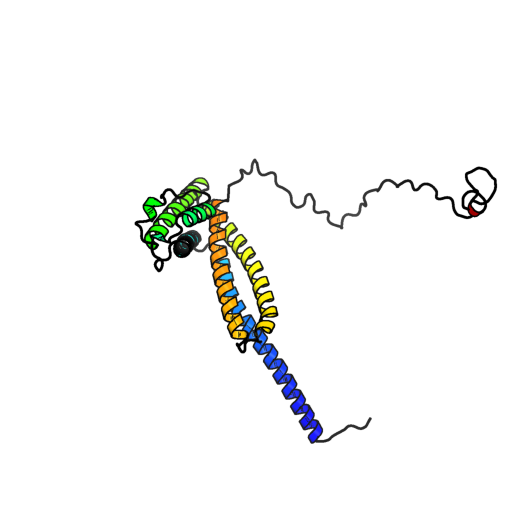S A 1 94 ? 0.463 2.462 18.900 1.00 96.12 94 LYS A CA 1
ATOM 779 C C . LYS A 1 94 ? 0.236 2.534 17.393 1.00 96.12 94 LYS A C 1
ATOM 781 O O . LYS A 1 94 ? -0.527 3.385 16.942 1.00 96.12 94 LYS A O 1
ATOM 786 N N . ALA A 1 95 ? 0.838 1.631 16.623 1.00 95.50 95 ALA A N 1
ATOM 787 C CA . ALA A 1 95 ? 0.680 1.588 15.174 1.00 95.50 95 ALA A CA 1
ATOM 788 C C . ALA A 1 95 ? -0.774 1.275 14.766 1.00 95.50 95 ALA A C 1
ATOM 790 O O . ALA A 1 95 ? -1.320 1.912 13.862 1.00 95.50 95 ALA A O 1
ATOM 791 N N . TYR A 1 96 ? -1.454 0.385 15.500 1.00 96.56 96 TYR A N 1
ATOM 792 C CA . TYR A 1 96 ? -2.899 0.167 15.372 1.00 96.56 96 TYR A CA 1
ATOM 793 C C . TYR A 1 96 ? -3.690 1.471 15.567 1.00 96.56 96 TYR A C 1
ATOM 795 O O . TYR A 1 96 ? -4.568 1.803 14.761 1.00 96.56 96 TYR A O 1
ATOM 803 N N . ALA A 1 97 ? -3.365 2.240 16.610 1.00 95.88 97 ALA A N 1
ATOM 804 C CA . ALA A 1 97 ? -4.035 3.502 16.899 1.00 95.88 97 ALA A CA 1
ATOM 805 C C . ALA A 1 97 ? -3.748 4.589 15.854 1.00 95.88 97 ALA A C 1
ATOM 807 O O . ALA A 1 97 ? -4.626 5.398 15.553 1.00 95.88 97 ALA A O 1
ATOM 808 N N . GLU A 1 98 ? -2.561 4.600 15.249 1.00 95.31 98 GLU A N 1
ATOM 809 C CA . GLU A 1 98 ? -2.239 5.503 14.141 1.00 95.31 98 GLU A CA 1
ATOM 810 C C . GLU A 1 98 ? -3.053 5.207 12.876 1.00 95.31 98 GLU A C 1
ATOM 812 O O . GLU A 1 98 ? -3.435 6.144 12.162 1.00 95.31 98 GLU A O 1
ATOM 817 N N . ILE A 1 99 ? -3.326 3.924 12.603 1.00 94.94 99 ILE A N 1
ATOM 818 C CA . ILE A 1 99 ? -4.142 3.483 11.465 1.00 94.94 99 ILE A CA 1
ATOM 819 C C . ILE A 1 99 ? -5.619 3.801 11.702 1.00 94.94 99 ILE A C 1
ATOM 821 O O . ILE A 1 99 ? -6.266 4.423 10.860 1.00 94.94 99 ILE A O 1
ATOM 825 N N . THR A 1 100 ? -6.159 3.389 12.848 1.00 94.56 100 THR A N 1
ATOM 826 C CA . THR A 1 100 ? -7.605 3.456 13.119 1.00 94.56 100 THR A CA 1
ATOM 827 C C . THR A 1 100 ? -8.054 4.786 13.729 1.00 94.56 100 THR A C 1
ATOM 829 O O . THR A 1 100 ? -9.248 5.101 13.752 1.00 94.56 100 THR A O 1
ATOM 832 N N . GLY A 1 101 ? -7.117 5.583 14.251 1.00 92.75 101 GLY A N 1
ATOM 833 C CA . GLY A 1 101 ? -7.407 6.772 15.052 1.00 92.75 101 GLY A CA 1
ATOM 834 C C . GLY A 1 101 ? -8.064 6.454 16.401 1.00 92.75 101 GLY A C 1
ATOM 835 O O . GLY A 1 101 ? -8.644 7.353 17.013 1.00 92.75 101 GLY A O 1
ATOM 836 N N . ARG A 1 102 ? -8.035 5.190 16.843 1.00 90.88 102 ARG A N 1
ATOM 837 C CA . ARG A 1 102 ? -8.684 4.692 18.063 1.00 90.88 102 ARG A CA 1
ATOM 838 C C . ARG A 1 102 ? -7.726 3.779 18.822 1.00 90.88 102 ARG A C 1
ATOM 840 O O . ARG A 1 102 ? -6.945 3.058 18.220 1.00 90.88 102 ARG A O 1
ATOM 847 N N . GLN A 1 103 ? -7.803 3.790 20.148 1.00 93.06 103 GLN A N 1
ATOM 848 C CA . GLN A 1 103 ? -7.086 2.796 20.946 1.00 93.06 103 GLN A CA 1
ATOM 849 C C . GLN A 1 103 ? -7.740 1.425 20.758 1.00 93.06 103 GLN A C 1
ATOM 851 O O . GLN A 1 103 ? -8.967 1.344 20.640 1.00 93.06 103 GLN A O 1
ATOM 856 N N . ALA A 1 104 ? -6.926 0.370 20.716 1.00 92.50 104 ALA A N 1
ATOM 857 C CA . ALA A 1 104 ? -7.443 -0.992 20.777 1.00 92.50 104 ALA A CA 1
ATOM 858 C C . ALA A 1 104 ? -8.160 -1.207 22.117 1.00 92.50 104 ALA A C 1
ATOM 860 O O . ALA A 1 104 ? -7.804 -0.589 23.125 1.00 92.50 104 ALA A O 1
ATOM 861 N N . LYS A 1 105 ? -9.189 -2.055 22.125 1.00 92.75 105 LYS A N 1
ATOM 862 C CA . LYS A 1 105 ? -9.879 -2.431 23.366 1.00 92.75 105 LYS A CA 1
ATOM 863 C C . LYS A 1 105 ? -9.085 -3.486 24.128 1.00 92.75 105 LYS A C 1
ATOM 865 O O . LYS A 1 105 ? -9.106 -3.465 25.355 1.00 92.75 105 LYS A O 1
ATOM 870 N N . VAL A 1 106 ? -8.390 -4.362 23.404 1.00 91.06 106 VAL A N 1
ATOM 871 C CA . VAL A 1 106 ? -7.444 -5.316 23.985 1.00 91.06 106 VAL A CA 1
ATOM 872 C C . VAL A 1 106 ? -6.240 -4.632 24.613 1.00 91.06 106 VAL A C 1
ATOM 874 O O . VAL A 1 106 ? -5.687 -3.659 24.096 1.00 91.06 106 VAL A O 1
ATOM 877 N N . THR A 1 107 ? -5.828 -5.180 25.745 1.00 91.00 107 THR A N 1
ATOM 878 C CA . THR A 1 107 ? -4.660 -4.743 26.502 1.00 91.00 107 THR A CA 1
ATOM 879 C C . THR A 1 107 ? -3.431 -5.556 26.122 1.00 91.00 107 THR A C 1
ATOM 881 O O . THR A 1 107 ? -3.536 -6.695 25.678 1.00 91.00 107 THR A O 1
ATOM 884 N N . ARG A 1 108 ? -2.240 -4.997 26.360 1.00 90.25 108 ARG A N 1
ATOM 885 C CA . ARG A 1 108 ? -0.969 -5.702 26.150 1.00 90.25 108 ARG A CA 1
ATOM 886 C C . ARG A 1 108 ? -0.944 -7.079 26.826 1.00 90.25 108 ARG A C 1
ATOM 888 O O . ARG A 1 108 ? -0.574 -8.050 26.183 1.00 90.25 108 ARG A O 1
ATOM 895 N N . ALA A 1 109 ? -1.358 -7.154 28.091 1.00 88.19 109 ALA A N 1
ATOM 896 C CA . ALA A 1 109 ? -1.325 -8.393 28.867 1.00 88.19 109 ALA A CA 1
ATOM 897 C C . ALA A 1 109 ? -2.203 -9.497 28.255 1.00 88.19 109 ALA A C 1
ATOM 899 O O . ALA A 1 109 ? -1.851 -10.665 28.321 1.00 88.19 109 ALA A O 1
ATOM 900 N N . GLU A 1 110 ? -3.323 -9.138 27.620 1.00 89.12 110 GLU A N 1
ATOM 901 C CA . GLU A 1 110 ? -4.176 -10.113 26.929 1.00 89.12 110 GLU A CA 1
ATOM 902 C C . GLU A 1 110 ? -3.532 -10.648 25.643 1.00 89.12 110 GLU A C 1
ATOM 904 O O . GLU A 1 110 ? -3.861 -11.752 25.225 1.00 89.12 110 GLU A O 1
ATOM 909 N N . LEU A 1 111 ? -2.632 -9.883 25.016 1.00 89.19 111 LEU A N 1
ATOM 910 C CA . LEU A 1 111 ? -1.957 -10.276 23.777 1.00 89.19 111 LEU A CA 1
ATOM 911 C C . LEU A 1 111 ? -0.727 -11.162 24.015 1.00 89.19 111 LEU A C 1
ATOM 913 O O . LEU A 1 111 ? -0.367 -11.921 23.121 1.00 89.19 111 LEU A O 1
ATOM 917 N N . GLU A 1 112 ? -0.094 -11.081 25.190 1.00 87.81 112 GLU A N 1
ATOM 918 C CA . GLU A 1 112 ? 1.119 -11.853 25.525 1.00 87.81 112 GLU A CA 1
ATOM 919 C C . GLU A 1 112 ? 0.880 -13.374 25.479 1.00 87.81 112 GLU A C 1
ATOM 921 O O . GLU A 1 112 ? 1.765 -14.125 25.075 1.00 87.81 112 GLU A O 1
ATOM 926 N N . ASP A 1 113 ? -0.335 -13.825 25.803 1.00 87.44 113 ASP A N 1
ATOM 927 C CA . ASP A 1 113 ? -0.719 -15.244 25.796 1.00 87.44 113 ASP A CA 1
ATOM 928 C C . ASP A 1 113 ? -1.292 -15.727 24.443 1.00 87.44 113 ASP A C 1
ATOM 930 O O . ASP A 1 113 ? -1.767 -16.862 24.326 1.00 87.44 113 ASP A O 1
ATOM 934 N N . MET A 1 114 ? -1.296 -14.877 23.410 1.00 91.38 114 MET A N 1
ATOM 935 C CA . MET A 1 114 ? -1.942 -15.156 22.123 1.00 91.38 114 MET A CA 1
ATOM 936 C C . MET A 1 114 ? -0.947 -15.471 21.009 1.00 91.38 114 MET A C 1
ATOM 938 O O . MET A 1 114 ? 0.179 -14.990 20.980 1.00 91.38 114 MET A O 1
ATOM 942 N N . GLN A 1 115 ? -1.395 -16.250 20.024 1.00 92.62 115 GLN A N 1
ATOM 943 C CA . GLN A 1 115 ? -0.640 -16.445 18.787 1.00 92.62 115 GLN A CA 1
ATOM 944 C C . GLN A 1 115 ? -0.755 -15.216 17.871 1.00 92.62 115 GLN A C 1
ATOM 946 O O . GLN A 1 115 ? -1.825 -14.601 17.827 1.00 92.62 115 GLN A O 1
ATOM 951 N N . PRO A 1 116 ? 0.267 -14.893 17.054 1.00 93.75 116 PRO A N 1
ATOM 952 C CA . PRO A 1 116 ? 0.232 -13.739 16.149 1.00 93.75 116 PRO A CA 1
ATOM 953 C C . PRO A 1 116 ? -0.998 -13.704 15.229 1.00 93.75 116 PRO A C 1
ATOM 955 O O . PRO A 1 116 ? -1.589 -12.650 14.999 1.00 93.75 116 PRO A O 1
ATOM 958 N N . SER A 1 117 ? -1.449 -14.863 14.746 1.00 94.25 117 SER A N 1
ATOM 959 C CA . SER A 1 117 ? -2.679 -14.974 13.952 1.00 94.25 117 SER A CA 1
ATOM 960 C C . SER A 1 117 ? -3.924 -14.532 14.730 1.00 94.25 117 SER A C 1
ATOM 962 O O . SER A 1 117 ? -4.746 -13.786 14.203 1.00 94.25 117 SER A O 1
ATOM 964 N N . GLN A 1 118 ? -4.031 -14.913 16.003 1.00 95.12 118 GLN A N 1
ATOM 965 C CA . GLN A 1 118 ? -5.139 -14.529 16.881 1.00 95.12 118 GLN A CA 1
ATOM 966 C C . GLN A 1 118 ? -5.104 -13.033 17.203 1.00 95.12 118 GLN A C 1
ATOM 968 O O . GLN A 1 118 ? -6.145 -12.376 17.195 1.00 95.12 118 GLN A O 1
ATOM 973 N N . ILE A 1 119 ? -3.908 -12.478 17.431 1.00 95.56 119 ILE A N 1
ATOM 974 C CA . ILE A 1 119 ? -3.716 -11.036 17.626 1.00 95.56 119 ILE A CA 1
ATOM 975 C C . ILE A 1 119 ? -4.209 -10.280 16.383 1.00 95.56 119 ILE A C 1
ATOM 977 O O . ILE A 1 119 ? -4.988 -9.331 16.502 1.00 95.56 119 ILE A O 1
ATOM 981 N N . ALA A 1 120 ? -3.817 -10.726 15.184 1.00 96.50 120 ALA A N 1
ATOM 982 C CA . ALA A 1 120 ? -4.233 -10.105 13.928 1.00 96.50 120 ALA A CA 1
ATOM 983 C C . ALA A 1 120 ? -5.755 -10.155 13.739 1.00 96.50 120 ALA A C 1
ATOM 985 O O . ALA A 1 120 ? -6.358 -9.131 13.418 1.00 96.50 120 ALA A O 1
ATOM 986 N N . GLU A 1 121 ? -6.386 -11.303 13.996 1.00 96.44 121 GLU A N 1
ATOM 987 C CA . GLU A 1 121 ? -7.840 -11.468 13.903 1.00 96.44 121 GLU A CA 1
ATOM 988 C C . GLU A 1 121 ? -8.597 -10.551 14.871 1.00 96.44 121 GLU A C 1
ATOM 990 O O . GLU A 1 121 ? -9.603 -9.941 14.496 1.00 96.44 121 GLU A O 1
ATOM 995 N N . ILE A 1 122 ? -8.127 -10.421 16.115 1.00 96.19 122 ILE A N 1
ATOM 996 C CA . ILE A 1 122 ? -8.778 -9.570 17.116 1.00 96.19 122 ILE A CA 1
ATOM 997 C C . ILE A 1 122 ? -8.678 -8.096 16.723 1.00 96.19 122 ILE A C 1
ATOM 999 O O . ILE A 1 122 ? -9.706 -7.414 16.695 1.00 96.19 122 ILE A O 1
ATOM 1003 N N . LEU A 1 123 ? -7.480 -7.619 16.371 1.00 96.31 123 LEU A N 1
ATOM 1004 C CA . LEU A 1 123 ? -7.275 -6.234 15.939 1.00 96.31 123 LEU A CA 1
ATOM 1005 C C . LEU A 1 123 ? -8.070 -5.930 14.663 1.00 96.31 123 LEU A C 1
ATOM 1007 O O . LEU A 1 123 ? -8.751 -4.907 14.583 1.00 96.31 123 LEU A O 1
ATOM 1011 N N . GLN A 1 124 ? -8.060 -6.844 13.690 1.00 96.50 124 GLN A N 1
ATOM 1012 C CA . GLN A 1 124 ? -8.857 -6.724 12.472 1.00 96.50 124 GLN A CA 1
ATOM 1013 C C . GLN A 1 124 ? -10.350 -6.613 12.793 1.00 96.50 124 GLN A C 1
ATOM 1015 O O . GLN A 1 124 ? -11.034 -5.738 12.260 1.00 96.50 124 GLN A O 1
ATOM 1020 N N . ARG A 1 125 ? -10.869 -7.483 13.663 1.00 96.62 125 ARG A N 1
ATOM 1021 C CA . ARG A 1 125 ? -12.282 -7.492 14.053 1.00 96.62 125 ARG A CA 1
ATOM 1022 C C . ARG A 1 125 ? -12.687 -6.195 14.748 1.00 96.62 125 ARG A C 1
ATOM 1024 O O . ARG A 1 125 ? -13.757 -5.664 14.455 1.00 96.62 125 ARG A O 1
ATOM 1031 N N . GLU A 1 126 ? -11.854 -5.672 15.643 1.00 95.81 126 GLU A N 1
ATOM 1032 C CA . GLU A 1 126 ? -12.107 -4.381 16.290 1.00 95.81 126 GLU A CA 1
ATOM 1033 C C . GLU A 1 126 ? -12.125 -3.227 15.284 1.00 95.81 126 GLU A C 1
ATOM 1035 O O . GLU A 1 126 ? -13.022 -2.379 15.327 1.00 95.81 126 GLU A O 1
ATOM 1040 N N . ALA A 1 127 ? -11.181 -3.219 14.344 1.00 95.94 127 ALA A N 1
ATOM 1041 C CA . ALA A 1 127 ? -11.104 -2.199 13.312 1.00 95.94 127 ALA A CA 1
ATOM 1042 C C . ALA A 1 127 ? -12.297 -2.276 12.338 1.00 95.94 127 ALA A C 1
ATOM 1044 O O . ALA A 1 127 ? -12.867 -1.244 11.984 1.00 95.94 127 ALA A O 1
ATOM 1045 N N . LEU A 1 128 ? -12.741 -3.480 11.962 1.00 95.50 128 LEU A N 1
ATOM 1046 C CA . LEU A 1 128 ? -13.947 -3.689 11.152 1.00 95.50 128 LEU A CA 1
ATOM 1047 C C . LEU A 1 128 ? -15.222 -3.258 11.886 1.00 95.50 128 LEU A C 1
ATOM 1049 O O . LEU A 1 128 ? -16.098 -2.650 11.277 1.00 95.50 128 LEU A O 1
ATOM 1053 N N . ALA A 1 129 ? -15.327 -3.507 13.193 1.00 94.94 129 ALA A N 1
ATOM 1054 C CA . ALA A 1 129 ? -16.451 -3.013 13.987 1.00 94.94 129 ALA A CA 1
ATOM 1055 C C . ALA A 1 129 ? -16.477 -1.474 14.014 1.00 94.94 129 ALA A C 1
ATOM 1057 O O . ALA A 1 129 ? -17.513 -0.860 13.768 1.00 94.94 129 ALA A O 1
ATOM 1058 N N . ALA A 1 130 ? -15.316 -0.845 14.222 1.00 92.81 130 ALA A N 1
ATOM 1059 C CA . ALA A 1 130 ? -15.164 0.608 14.166 1.00 92.81 130 ALA A CA 1
ATOM 1060 C C . ALA A 1 130 ? -15.504 1.197 12.784 1.00 92.81 130 ALA A C 1
ATOM 1062 O O . ALA A 1 130 ? -16.027 2.310 12.681 1.00 92.81 130 ALA A O 1
ATOM 1063 N N . TYR A 1 131 ? -15.198 0.457 11.721 1.00 94.38 131 TYR A N 1
ATOM 1064 C CA . TYR A 1 131 ? -15.558 0.798 10.352 1.00 94.38 131 TYR A CA 1
ATOM 1065 C C . TYR A 1 131 ? -17.070 0.697 10.107 1.00 94.38 131 TYR A C 1
ATOM 1067 O O . TYR A 1 131 ? -17.666 1.617 9.549 1.00 94.38 131 TYR A O 1
ATOM 1075 N N . ALA A 1 132 ? -17.704 -0.378 10.579 1.00 93.56 132 ALA A N 1
ATOM 1076 C CA . ALA A 1 132 ? -19.142 -0.596 10.443 1.00 93.56 132 ALA A CA 1
ATOM 1077 C C . ALA A 1 132 ? -19.966 0.476 11.177 1.00 93.56 132 ALA A C 1
ATOM 1079 O O . ALA A 1 132 ? -20.980 0.935 10.655 1.00 93.56 132 ALA A O 1
ATOM 1080 N N . GLU A 1 133 ? -19.509 0.935 12.348 1.00 92.56 133 GLU A N 1
ATOM 1081 C CA . GLU A 1 133 ? -20.112 2.076 13.055 1.00 92.56 133 GLU A CA 1
ATOM 1082 C C . GLU A 1 133 ? -20.133 3.342 12.183 1.00 92.56 133 GLU A C 1
ATOM 1084 O O . GLU A 1 133 ? -21.134 4.056 12.148 1.00 92.56 133 GLU A O 1
ATOM 1089 N N . ARG A 1 134 ? -19.053 3.604 11.435 1.00 90.12 134 ARG A N 1
ATOM 1090 C CA . ARG A 1 134 ? -18.988 4.733 10.497 1.00 90.12 134 ARG A CA 1
ATOM 1091 C C . ARG A 1 134 ? -19.893 4.558 9.290 1.00 90.12 134 ARG A C 1
ATOM 1093 O O . ARG A 1 134 ? -20.535 5.519 8.876 1.00 90.12 134 ARG A O 1
ATOM 1100 N N . GLU A 1 135 ? -19.940 3.360 8.713 1.00 92.50 135 GLU A N 1
ATOM 1101 C CA . GLU A 1 135 ? -20.862 3.086 7.608 1.00 92.50 135 GLU A CA 1
ATOM 1102 C C . GLU A 1 135 ? -22.318 3.293 8.053 1.00 92.50 135 GLU A C 1
ATOM 1104 O O . GLU A 1 135 ? -23.111 3.850 7.296 1.00 92.50 135 GLU A O 1
ATOM 1109 N N . ALA A 1 136 ? -22.656 2.931 9.294 1.00 93.12 136 ALA A N 1
ATOM 1110 C CA . ALA A 1 136 ? -23.969 3.198 9.874 1.00 93.12 136 ALA A CA 1
ATOM 1111 C C . ALA A 1 136 ? -24.234 4.701 10.092 1.00 93.12 136 ALA A C 1
ATOM 1113 O O . ALA A 1 136 ? -25.350 5.156 9.852 1.00 93.12 136 ALA A O 1
ATOM 1114 N N . GLU A 1 137 ? -23.224 5.475 10.506 1.00 91.12 137 GLU A N 1
ATOM 1115 C CA . GLU A 1 137 ? -23.323 6.932 10.687 1.00 91.12 137 GLU A CA 1
ATOM 1116 C C . GLU A 1 137 ? -23.527 7.674 9.354 1.00 91.12 137 GLU A C 1
ATOM 1118 O O . GLU A 1 137 ? -24.351 8.583 9.266 1.00 91.12 137 GLU A O 1
ATOM 1123 N N . TYR A 1 138 ? -22.782 7.301 8.309 1.00 91.12 138 TYR A N 1
ATOM 1124 C CA . TYR A 1 138 ? -22.793 8.005 7.018 1.00 91.12 138 TYR A CA 1
ATOM 1125 C C . TYR A 1 138 ? -23.829 7.454 6.036 1.00 91.12 138 TYR A C 1
ATOM 1127 O O . TYR A 1 138 ? -24.239 8.156 5.112 1.00 91.12 138 TYR A O 1
ATOM 1135 N N . GLY A 1 139 ? -24.255 6.208 6.224 1.00 92.12 139 GLY A N 1
ATOM 1136 C CA . GLY A 1 139 ? -25.065 5.461 5.273 1.00 92.12 139 GLY A CA 1
ATOM 1137 C C . GLY A 1 139 ? -24.223 4.820 4.166 1.00 92.12 139 GLY A C 1
ATOM 1138 O O . GLY A 1 139 ? -23.225 5.376 3.697 1.00 92.12 139 GLY A O 1
ATOM 1139 N N . SER A 1 140 ? -24.660 3.643 3.708 1.00 91.00 140 SER A N 1
ATOM 1140 C CA . SER A 1 140 ? -23.873 2.811 2.788 1.00 91.00 140 SER A CA 1
ATOM 1141 C C . SER A 1 140 ? -23.565 3.514 1.460 1.00 91.00 140 SER A C 1
ATOM 1143 O O . SER A 1 140 ? -22.426 3.497 1.009 1.00 91.00 140 SER A O 1
ATOM 1145 N N . GLU A 1 141 ? -24.522 4.225 0.854 1.00 90.56 141 GLU A N 1
ATOM 1146 C CA . GLU A 1 141 ? -24.297 4.904 -0.434 1.00 90.56 141 GLU A CA 1
ATOM 1147 C C . GLU A 1 141 ? -23.186 5.967 -0.358 1.00 90.56 141 GLU A C 1
ATOM 1149 O O . GLU A 1 141 ? -22.300 6.025 -1.216 1.00 90.56 141 GLU A O 1
ATOM 1154 N N . ILE A 1 142 ? -23.205 6.797 0.690 1.00 91.44 142 ILE A N 1
ATOM 1155 C CA . ILE A 1 142 ? -22.176 7.816 0.916 1.00 91.44 142 ILE A CA 1
ATOM 1156 C C . ILE A 1 142 ? -20.843 7.138 1.229 1.00 91.44 142 ILE A C 1
ATOM 1158 O O . ILE A 1 142 ? -19.816 7.544 0.682 1.00 91.44 142 ILE A O 1
ATOM 1162 N N . MET A 1 143 ? -20.854 6.073 2.034 1.00 92.00 143 MET A N 1
ATOM 1163 C CA . MET A 1 143 ? -19.643 5.334 2.372 1.00 92.00 143 MET A CA 1
ATOM 1164 C C . MET A 1 143 ? -18.969 4.730 1.133 1.00 92.00 143 MET A C 1
ATOM 1166 O O . MET A 1 143 ? -17.780 4.960 0.926 1.00 92.00 143 MET A O 1
ATOM 1170 N N . ARG A 1 144 ? -19.719 4.092 0.221 1.00 91.88 144 ARG A N 1
ATOM 1171 C CA . ARG A 1 144 ? -19.167 3.570 -1.049 1.00 91.88 144 ARG A CA 1
ATOM 1172 C C . ARG A 1 144 ? -18.552 4.671 -1.912 1.00 91.88 144 ARG A C 1
ATOM 1174 O O . ARG A 1 144 ? -17.527 4.460 -2.563 1.00 91.88 144 ARG A O 1
ATOM 1181 N N . ARG A 1 145 ? -19.140 5.873 -1.914 1.00 91.69 145 ARG A N 1
ATOM 1182 C CA . ARG A 1 145 ? -18.567 7.034 -2.617 1.00 91.69 145 ARG A CA 1
ATOM 1183 C C . ARG A 1 145 ? -17.264 7.504 -1.971 1.00 91.69 145 ARG A C 1
ATOM 1185 O O . ARG A 1 145 ? -16.326 7.828 -2.701 1.00 91.69 145 ARG A O 1
ATOM 1192 N N . ILE A 1 146 ? -17.196 7.528 -0.638 1.00 93.00 146 ILE A N 1
ATOM 1193 C CA . ILE A 1 146 ? -15.977 7.863 0.111 1.00 93.00 146 ILE A CA 1
ATOM 1194 C C . ILE A 1 146 ? -14.889 6.827 -0.172 1.00 93.00 146 ILE A C 1
ATOM 1196 O O . ILE A 1 146 ? -13.788 7.214 -0.547 1.00 93.00 146 ILE A O 1
ATOM 1200 N N . GLU A 1 147 ? -15.195 5.534 -0.067 1.00 94.00 147 GLU A N 1
ATOM 1201 C CA . GLU A 1 147 ? -14.267 4.438 -0.373 1.00 94.00 147 GLU A CA 1
ATOM 1202 C C . GLU A 1 147 ? -13.679 4.576 -1.773 1.00 94.00 147 GLU A C 1
ATOM 1204 O O . GLU A 1 147 ? -12.460 4.578 -1.938 1.00 94.00 147 GLU A O 1
ATOM 1209 N N . LYS A 1 148 ? -14.536 4.779 -2.779 1.00 94.25 148 LYS A N 1
ATOM 1210 C CA . LYS A 1 148 ? -14.113 4.986 -4.166 1.00 94.25 148 LYS A CA 1
ATOM 1211 C C . LYS A 1 148 ? -13.183 6.188 -4.308 1.00 94.25 148 LYS A C 1
ATOM 1213 O O . LYS A 1 148 ? -12.152 6.095 -4.970 1.00 94.25 148 LYS A O 1
ATOM 1218 N N . MET A 1 149 ? -13.548 7.317 -3.702 1.00 94.38 149 MET A N 1
ATOM 1219 C CA . MET A 1 149 ? -12.742 8.536 -3.741 1.00 94.38 149 MET A CA 1
ATOM 1220 C C . MET A 1 149 ? -11.376 8.321 -3.082 1.00 94.38 149 MET A C 1
ATOM 1222 O O . MET A 1 149 ? -10.361 8.694 -3.666 1.00 94.38 149 MET A O 1
ATOM 1226 N N . VAL A 1 150 ? -11.348 7.701 -1.900 1.00 95.25 150 VAL A N 1
ATOM 1227 C CA . VAL A 1 150 ? -10.121 7.420 -1.146 1.00 95.25 150 VAL A CA 1
ATOM 1228 C C . VAL A 1 150 ? -9.216 6.469 -1.922 1.00 95.25 150 VAL A C 1
ATOM 1230 O O . VAL A 1 150 ? -8.056 6.808 -2.148 1.00 95.25 150 VAL A O 1
ATOM 1233 N N . LEU A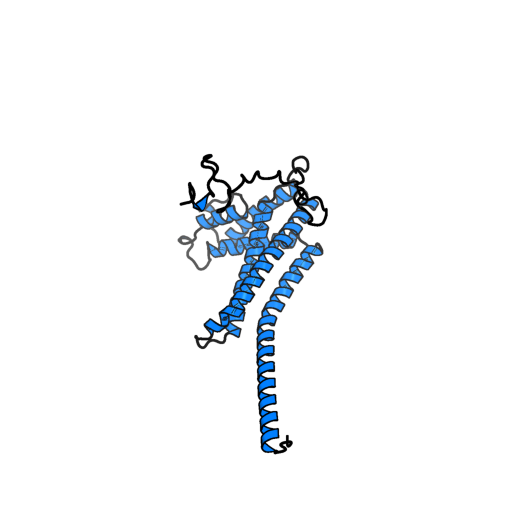 1 151 ? -9.748 5.339 -2.399 1.00 94.75 151 LEU A N 1
ATOM 1234 C CA . LEU A 1 151 ? -8.992 4.357 -3.178 1.00 94.75 151 LEU A CA 1
ATOM 1235 C C . LEU A 1 151 ? -8.354 4.994 -4.411 1.00 94.75 151 LEU A C 1
ATOM 1237 O O . LEU A 1 151 ? -7.160 4.818 -4.638 1.00 94.75 151 LEU A O 1
ATOM 1241 N N . LEU A 1 152 ? -9.118 5.767 -5.189 1.00 95.00 152 LEU A N 1
ATOM 1242 C CA . LEU A 1 152 ? -8.596 6.420 -6.391 1.00 95.00 152 LEU A CA 1
ATOM 1243 C C . LEU A 1 152 ? -7.546 7.480 -6.051 1.00 95.00 152 LEU A C 1
ATOM 1245 O O . LEU A 1 152 ? -6.480 7.490 -6.657 1.00 95.00 152 LEU A O 1
ATOM 1249 N N . GLN A 1 153 ? -7.817 8.346 -5.072 1.00 95.94 153 GLN A N 1
ATOM 1250 C CA . GLN A 1 153 ? -6.904 9.427 -4.706 1.00 95.94 153 GLN A CA 1
ATOM 1251 C C . GLN A 1 153 ? -5.569 8.894 -4.168 1.00 95.94 153 GLN A C 1
ATOM 1253 O O . GLN A 1 153 ? -4.512 9.386 -4.563 1.00 95.94 153 GLN A O 1
ATOM 1258 N N . VAL A 1 154 ? -5.612 7.904 -3.274 1.00 96.81 154 VAL A N 1
ATOM 1259 C CA . VAL A 1 154 ? -4.409 7.308 -2.680 1.00 96.81 154 VAL A CA 1
ATOM 1260 C C . VAL A 1 154 ? -3.634 6.516 -3.729 1.00 96.81 154 VAL A C 1
ATOM 1262 O O . VAL A 1 154 ? -2.428 6.716 -3.861 1.00 96.81 154 VAL A O 1
ATOM 1265 N N . THR A 1 155 ? -4.316 5.676 -4.517 1.00 96.12 155 THR A N 1
ATOM 1266 C CA . THR A 1 155 ? -3.671 4.877 -5.572 1.00 96.12 155 THR A CA 1
ATOM 1267 C C . THR A 1 155 ? -2.991 5.773 -6.601 1.00 96.12 155 THR A C 1
ATOM 1269 O O . THR A 1 155 ? -1.817 5.567 -6.896 1.00 96.12 155 THR A O 1
ATOM 1272 N N . ASP A 1 156 ? -3.684 6.796 -7.113 1.00 96.62 156 ASP A N 1
ATOM 1273 C CA . ASP A 1 156 ? -3.125 7.698 -8.124 1.00 96.62 156 ASP A CA 1
ATOM 1274 C C . ASP A 1 156 ? -1.928 8.486 -7.558 1.00 96.62 156 ASP A C 1
ATOM 1276 O O . ASP A 1 156 ? -0.903 8.618 -8.229 1.00 96.62 156 ASP A O 1
ATOM 1280 N N . GLY A 1 157 ? -2.021 8.963 -6.310 1.00 96.88 157 GLY A N 1
ATOM 1281 C CA . GLY A 1 157 ? -0.930 9.663 -5.628 1.00 96.88 157 GLY A CA 1
ATOM 1282 C C . GLY A 1 157 ? 0.322 8.798 -5.466 1.00 96.88 157 GLY A C 1
ATOM 1283 O O . GLY A 1 157 ? 1.401 9.173 -5.927 1.00 96.88 157 GLY A O 1
ATOM 1284 N N . ARG A 1 158 ? 0.166 7.612 -4.870 1.00 97.31 158 ARG A N 1
ATOM 1285 C CA . ARG A 1 158 ? 1.269 6.677 -4.615 1.00 97.31 158 ARG A CA 1
ATOM 1286 C C . ARG A 1 158 ? 1.871 6.109 -5.896 1.00 97.31 158 ARG A C 1
ATOM 1288 O O . ARG A 1 158 ? 3.086 5.960 -5.991 1.00 97.31 158 ARG A O 1
ATOM 1295 N N . TRP A 1 159 ? 1.051 5.853 -6.912 1.00 97.75 159 TRP A N 1
ATOM 1296 C CA . TRP A 1 159 ? 1.535 5.398 -8.213 1.00 97.75 159 TRP A CA 1
ATOM 1297 C C . TRP A 1 159 ? 2.414 6.446 -8.903 1.00 97.75 159 TRP A C 1
ATOM 1299 O O . TRP A 1 159 ? 3.464 6.104 -9.441 1.00 97.75 159 TRP A O 1
ATOM 1309 N N . MET A 1 160 ? 2.039 7.729 -8.855 1.00 97.06 160 MET A N 1
ATOM 1310 C CA . MET A 1 160 ? 2.879 8.803 -9.399 1.00 97.06 160 MET A CA 1
ATOM 1311 C C . MET A 1 160 ? 4.230 8.914 -8.683 1.00 97.06 160 MET A C 1
ATOM 1313 O O . MET A 1 160 ? 5.244 9.149 -9.339 1.00 97.06 160 MET A O 1
ATOM 1317 N N . GLU A 1 161 ? 4.255 8.760 -7.357 1.00 96.94 161 GLU A N 1
ATOM 1318 C CA . GLU A 1 161 ? 5.502 8.723 -6.580 1.00 96.94 161 GLU A CA 1
ATOM 1319 C C . GLU A 1 161 ? 6.374 7.529 -6.989 1.00 96.94 161 GLU A C 1
ATOM 1321 O O . GLU A 1 161 ? 7.564 7.699 -7.253 1.00 96.94 161 GLU A O 1
ATOM 1326 N N . HIS A 1 162 ? 5.770 6.347 -7.129 1.00 97.50 162 HIS A N 1
ATOM 1327 C CA . HIS A 1 162 ? 6.461 5.132 -7.560 1.00 97.50 162 HIS A CA 1
ATOM 1328 C C . HIS A 1 162 ? 7.055 5.248 -8.963 1.00 97.50 162 HIS A C 1
ATOM 1330 O O . HIS A 1 162 ? 8.195 4.849 -9.169 1.00 97.50 162 HIS A O 1
ATOM 1336 N N . LEU A 1 163 ? 6.331 5.839 -9.920 1.00 96.06 163 LEU A N 1
ATOM 1337 C CA . LEU A 1 163 ? 6.851 6.066 -11.273 1.00 96.06 163 LEU A CA 1
ATOM 1338 C C . LEU A 1 163 ? 8.149 6.879 -11.259 1.00 96.06 163 LEU A C 1
ATOM 1340 O O . LEU A 1 163 ? 9.107 6.497 -11.922 1.00 96.06 163 LEU A O 1
ATOM 1344 N N . ARG A 1 164 ? 8.201 7.951 -10.457 1.00 96.19 164 ARG A N 1
ATOM 1345 C CA . ARG A 1 164 ? 9.422 8.757 -10.296 1.00 96.19 164 ARG A CA 1
ATOM 1346 C C . ARG A 1 164 ? 10.548 7.937 -9.677 1.00 96.19 164 ARG A C 1
ATOM 1348 O O . ARG A 1 164 ? 11.659 7.953 -10.185 1.00 96.19 164 ARG A O 1
ATOM 1355 N N . ALA A 1 165 ? 10.244 7.178 -8.626 1.00 95.75 165 ALA A N 1
ATOM 1356 C CA . ALA A 1 165 ? 11.240 6.356 -7.951 1.00 95.75 165 ALA A CA 1
ATOM 1357 C C . ALA A 1 165 ? 11.805 5.248 -8.865 1.00 95.75 165 ALA A C 1
ATOM 1359 O O . ALA A 1 165 ? 12.991 4.936 -8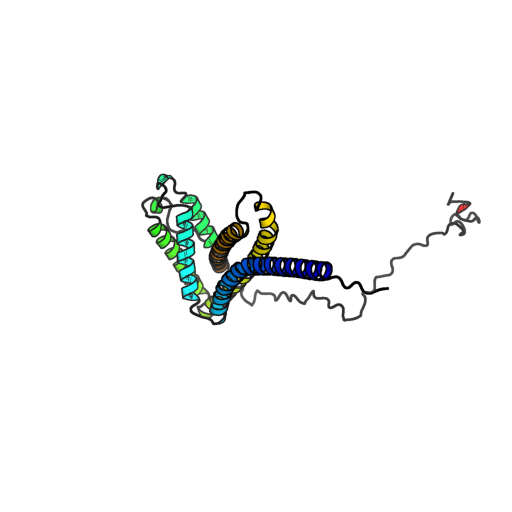.794 1.00 95.75 165 ALA A O 1
ATOM 1360 N N . ILE A 1 166 ? 10.982 4.670 -9.747 1.00 94.81 166 ILE A N 1
ATOM 1361 C CA . ILE A 1 166 ? 11.420 3.693 -10.754 1.00 94.81 166 ILE A CA 1
ATOM 1362 C C . ILE A 1 166 ? 12.287 4.343 -11.837 1.00 94.81 166 ILE A C 1
ATOM 1364 O O . ILE A 1 166 ? 13.268 3.733 -12.270 1.00 94.81 166 ILE A O 1
ATOM 1368 N N . ASP A 1 167 ? 11.948 5.558 -12.272 1.00 93.25 167 ASP A N 1
ATOM 1369 C CA . ASP A 1 167 ? 12.777 6.313 -13.213 1.00 93.25 167 ASP A CA 1
ATOM 1370 C C . ASP A 1 167 ? 14.157 6.621 -12.600 1.00 93.25 167 ASP A C 1
ATOM 1372 O O . ASP A 1 167 ? 15.176 6.314 -13.224 1.00 93.25 167 ASP A O 1
ATOM 1376 N N . ASP A 1 168 ? 14.199 7.100 -11.351 1.00 92.75 168 ASP A N 1
ATOM 1377 C CA . ASP A 1 168 ? 15.442 7.355 -10.605 1.00 92.75 168 ASP A CA 1
ATOM 1378 C C . ASP A 1 168 ? 16.273 6.070 -10.435 1.00 92.75 168 ASP A C 1
ATOM 1380 O O . ASP A 1 168 ? 17.493 6.061 -10.636 1.00 92.75 168 ASP A O 1
ATOM 1384 N N . LEU A 1 169 ? 15.614 4.952 -10.109 1.00 92.44 169 LEU A N 1
ATOM 1385 C CA . LEU A 1 169 ? 16.256 3.644 -10.004 1.00 92.44 169 LEU A CA 1
ATOM 1386 C C . LEU A 1 169 ? 16.900 3.232 -11.335 1.00 92.44 169 LEU A C 1
ATOM 1388 O O . LEU A 1 169 ? 18.044 2.773 -11.354 1.00 92.44 169 LEU A O 1
ATOM 1392 N N . ARG A 1 170 ? 16.187 3.407 -12.452 1.00 90.25 170 ARG A N 1
ATOM 1393 C CA . ARG A 1 170 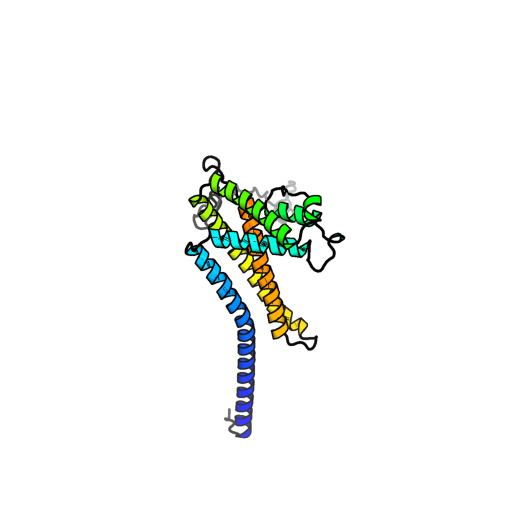? 16.690 3.063 -13.788 1.00 90.25 170 ARG A CA 1
ATOM 1394 C C . ARG A 1 170 ? 17.921 3.891 -14.159 1.00 90.25 170 ARG A C 1
ATOM 1396 O O . ARG A 1 170 ? 18.850 3.348 -14.751 1.00 90.25 170 ARG A O 1
ATOM 1403 N N . GLU A 1 171 ? 17.957 5.176 -13.812 1.00 87.75 171 GLU A N 1
ATOM 1404 C CA . GLU A 1 171 ? 19.132 6.029 -14.047 1.00 87.75 171 GLU A CA 1
ATOM 1405 C C . GLU A 1 171 ? 20.314 5.647 -13.138 1.00 87.75 171 GLU A C 1
ATOM 1407 O O . GLU A 1 171 ? 21.467 5.632 -13.579 1.00 87.75 171 GLU A O 1
ATOM 1412 N N . GLY A 1 172 ? 20.038 5.277 -11.884 1.00 87.00 172 GLY A N 1
ATOM 1413 C CA . GLY A 1 172 ? 21.052 4.931 -10.885 1.00 87.00 172 GLY A CA 1
ATOM 1414 C C . GLY A 1 172 ? 21.635 3.517 -10.997 1.00 87.00 172 GLY A C 1
ATOM 1415 O O . GLY A 1 172 ? 22.753 3.282 -10.526 1.00 87.00 172 GLY A O 1
ATOM 1416 N N . ILE A 1 173 ? 20.933 2.567 -11.628 1.00 83.25 173 ILE A N 1
ATOM 1417 C CA . ILE A 1 173 ? 21.348 1.152 -11.652 1.00 83.25 173 ILE A CA 1
ATOM 1418 C C . ILE A 1 173 ? 22.690 0.935 -12.366 1.00 83.25 173 ILE A C 1
ATOM 1420 O O . ILE A 1 173 ? 23.462 0.048 -11.997 1.00 83.25 173 ILE A O 1
ATOM 1424 N N . GLY A 1 174 ? 23.026 1.801 -13.330 1.00 76.44 174 GLY A N 1
ATOM 1425 C CA . GLY A 1 174 ? 24.302 1.757 -14.049 1.00 76.44 174 GLY A CA 1
ATOM 1426 C C . GLY A 1 174 ? 25.523 1.920 -13.137 1.00 76.44 174 GLY A C 1
ATOM 1427 O O . GLY A 1 174 ? 26.571 1.336 -13.405 1.00 76.44 174 GLY A O 1
ATOM 1428 N N . LEU A 1 175 ? 25.384 2.632 -12.012 1.00 76.12 175 LEU A N 1
ATOM 1429 C CA . LEU A 1 175 ? 26.451 2.801 -11.018 1.00 76.12 175 LEU A CA 1
ATOM 1430 C C . LEU A 1 175 ? 26.650 1.553 -10.140 1.00 76.12 175 LEU A C 1
ATOM 1432 O O . LEU A 1 175 ? 27.691 1.411 -9.504 1.00 76.12 175 LEU A O 1
ATOM 1436 N N . ARG A 1 176 ? 25.685 0.625 -10.111 1.00 65.75 176 ARG A N 1
ATOM 1437 C CA . ARG A 1 176 ? 25.764 -0.630 -9.338 1.00 65.75 176 ARG A CA 1
ATOM 1438 C C . ARG A 1 176 ? 26.366 -1.794 -10.135 1.00 65.75 176 ARG A C 1
ATOM 1440 O O . ARG A 1 176 ? 26.810 -2.777 -9.545 1.00 65.75 176 ARG A O 1
ATOM 1447 N N . ALA A 1 177 ? 26.495 -1.638 -11.455 1.00 60.66 177 ALA A N 1
ATOM 1448 C CA . ALA A 1 177 ? 27.155 -2.586 -12.359 1.00 60.66 177 ALA A CA 1
ATOM 1449 C C . ALA A 1 177 ? 28.642 -2.845 -12.021 1.00 60.66 177 ALA A C 1
ATOM 1451 O O . ALA A 1 177 ? 29.219 -3.837 -12.464 1.00 60.66 177 ALA A O 1
ATOM 1452 N N . TYR A 1 178 ? 29.269 -1.989 -11.203 1.00 59.16 178 TYR A N 1
ATOM 1453 C CA . TYR A 1 178 ? 30.650 -2.167 -10.735 1.00 59.16 178 TYR A CA 1
ATOM 1454 C C . TYR A 1 178 ? 30.843 -3.397 -9.824 1.00 59.16 178 TYR A C 1
ATOM 1456 O O . TYR A 1 178 ? 31.974 -3.834 -9.626 1.00 59.16 178 TYR A O 1
ATOM 1464 N N . GLY A 1 179 ? 29.761 -3.990 -9.303 1.00 69.94 179 GLY A N 1
ATOM 1465 C CA . GLY A 1 179 ? 29.794 -5.155 -8.410 1.00 69.94 179 GLY A CA 1
ATOM 1466 C C . GLY A 1 179 ? 29.800 -6.533 -9.086 1.00 69.94 179 GLY A C 1
ATOM 1467 O O . GLY A 1 179 ? 29.497 -7.509 -8.410 1.00 69.94 179 GLY A O 1
ATOM 1468 N N . GLN A 1 180 ? 30.085 -6.636 -10.394 1.00 77.94 180 GLN A N 1
ATOM 1469 C CA . GLN A 1 180 ? 30.012 -7.888 -11.185 1.00 77.94 180 GLN A CA 1
ATOM 1470 C C . GLN A 1 180 ? 28.620 -8.549 -11.238 1.00 77.94 180 GLN A C 1
ATOM 1472 O O . GLN A 1 180 ? 28.490 -9.699 -11.658 1.00 77.94 180 GLN A O 1
ATOM 1477 N N . LYS A 1 181 ? 27.570 -7.834 -10.831 1.00 79.06 181 LYS A N 1
ATOM 1478 C CA . LYS A 1 181 ? 26.184 -8.291 -10.928 1.00 79.06 181 LYS A CA 1
ATOM 1479 C C . LYS A 1 181 ? 25.515 -7.733 -12.179 1.00 79.06 181 LYS A C 1
ATOM 1481 O O . LYS A 1 181 ? 25.832 -6.622 -12.599 1.00 79.06 181 LYS A O 1
ATOM 1486 N N . ASP A 1 182 ? 24.581 -8.496 -12.742 1.00 86.38 182 ASP A N 1
ATOM 1487 C CA . ASP A 1 182 ? 23.771 -8.058 -13.880 1.00 86.38 182 ASP A CA 1
ATOM 1488 C C . ASP A 1 182 ? 22.835 -6.905 -13.456 1.00 86.38 182 ASP A C 1
ATOM 1490 O O . ASP A 1 182 ? 21.961 -7.120 -12.606 1.00 86.38 182 ASP A O 1
ATOM 1494 N N . PRO A 1 183 ? 22.985 -5.693 -14.028 1.00 88.50 183 PRO A N 1
ATOM 1495 C CA . PRO A 1 183 ? 22.151 -4.542 -13.686 1.00 88.50 183 PRO A CA 1
ATOM 1496 C C . PRO A 1 183 ? 20.659 -4.782 -13.913 1.00 88.50 183 PRO A C 1
ATOM 1498 O O . PRO A 1 183 ? 19.843 -4.269 -13.151 1.00 88.50 183 PRO A O 1
ATOM 1501 N N . LEU A 1 184 ? 20.291 -5.572 -14.929 1.00 88.50 184 LEU A N 1
ATOM 1502 C CA . LEU A 1 184 ? 18.886 -5.841 -15.225 1.00 88.50 184 LEU A CA 1
ATOM 1503 C C . LEU A 1 184 ? 18.241 -6.682 -14.118 1.00 88.50 184 LEU A C 1
ATOM 1505 O O . LEU A 1 184 ? 17.121 -6.392 -13.701 1.00 88.50 184 LEU A O 1
ATOM 1509 N N . MET A 1 185 ? 18.950 -7.691 -13.605 1.00 89.12 185 MET A N 1
ATOM 1510 C CA . MET A 1 185 ? 18.444 -8.520 -12.506 1.00 89.12 185 MET A CA 1
ATOM 1511 C C . MET A 1 185 ? 18.296 -7.723 -11.207 1.00 89.12 185 MET A C 1
ATOM 1513 O O . MET A 1 185 ? 17.281 -7.846 -10.524 1.00 89.12 185 MET A O 1
ATOM 1517 N N . GLU A 1 186 ? 19.276 -6.881 -10.876 1.00 89.88 186 GLU A N 1
ATOM 1518 C CA . GLU A 1 186 ? 19.205 -6.018 -9.689 1.00 89.88 186 GLU A CA 1
ATOM 1519 C C . GLU A 1 186 ? 18.052 -5.010 -9.804 1.00 89.88 186 GLU A C 1
ATOM 1521 O O . GLU A 1 186 ? 17.281 -4.853 -8.857 1.00 89.88 186 GLU A O 1
ATOM 1526 N N . TYR A 1 187 ? 17.864 -4.409 -10.985 1.00 92.38 187 TYR A N 1
ATOM 1527 C CA . TYR A 1 187 ? 16.709 -3.554 -11.257 1.00 92.38 187 TYR A CA 1
ATOM 1528 C C . TYR A 1 187 ? 15.389 -4.299 -11.054 1.00 92.38 187 TYR A C 1
ATOM 1530 O O . TYR A 1 187 ? 14.509 -3.794 -10.368 1.00 92.38 187 TYR A O 1
ATOM 1538 N N . GLN A 1 188 ? 15.240 -5.500 -11.624 1.00 93.00 188 GLN A N 1
ATOM 1539 C CA . GLN A 1 188 ? 14.015 -6.293 -11.493 1.00 93.00 188 GLN A CA 1
ATOM 1540 C C . GLN A 1 188 ? 13.689 -6.596 -10.027 1.00 93.00 188 GLN A C 1
ATOM 1542 O O . GLN A 1 188 ? 12.538 -6.457 -9.611 1.00 93.00 188 GLN A O 1
ATOM 1547 N N . PHE A 1 189 ? 14.697 -6.982 -9.244 1.00 92.81 189 PHE A N 1
ATOM 1548 C CA . PHE A 1 189 ? 14.532 -7.296 -7.828 1.00 92.81 189 PHE A CA 1
ATOM 1549 C C . PHE A 1 189 ? 14.127 -6.065 -7.007 1.00 92.81 189 PHE A C 1
ATOM 1551 O O . PHE A 1 189 ? 13.162 -6.111 -6.243 1.00 92.81 189 PHE A O 1
ATOM 1558 N N . GLU A 1 190 ? 14.827 -4.945 -7.180 1.00 94.25 190 GLU A N 1
ATOM 1559 C CA . GLU A 1 190 ? 14.530 -3.714 -6.447 1.00 94.25 190 GLU A CA 1
ATOM 1560 C C . GLU A 1 190 ? 13.190 -3.112 -6.869 1.00 94.25 190 GLU A C 1
ATOM 1562 O O . GLU A 1 190 ? 12.379 -2.777 -6.008 1.00 94.25 190 GLU A O 1
ATOM 1567 N N . ALA A 1 191 ? 12.892 -3.083 -8.170 1.00 95.94 191 ALA A N 1
ATOM 1568 C CA . ALA A 1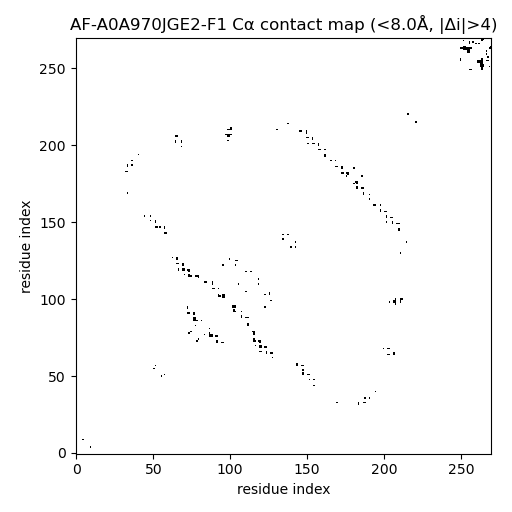 191 ? 11.605 -2.634 -8.690 1.00 95.94 191 ALA A CA 1
ATOM 1569 C C . ALA A 1 191 ? 10.441 -3.486 -8.163 1.00 95.94 191 ALA A C 1
ATOM 1571 O O . ALA A 1 191 ? 9.371 -2.946 -7.872 1.00 95.94 191 ALA A O 1
ATOM 1572 N N . PHE A 1 192 ? 10.630 -4.803 -8.012 1.00 96.25 192 PHE A N 1
ATOM 1573 C CA . PHE A 1 192 ? 9.635 -5.679 -7.395 1.00 96.25 192 PHE A CA 1
ATOM 1574 C C . PHE A 1 192 ? 9.421 -5.336 -5.917 1.00 96.25 192 PHE A C 1
ATOM 1576 O O . PHE A 1 192 ? 8.277 -5.168 -5.497 1.00 96.25 192 PHE A O 1
ATOM 1583 N N . ASN A 1 193 ? 10.493 -5.168 -5.140 1.00 96.94 193 ASN A N 1
ATOM 1584 C CA . ASN A 1 193 ? 10.389 -4.807 -3.723 1.00 96.94 193 ASN A CA 1
ATOM 1585 C C . ASN A 1 193 ? 9.720 -3.440 -3.528 1.00 96.94 193 ASN A C 1
ATOM 1587 O O . ASN A 1 193 ? 8.832 -3.306 -2.687 1.00 96.94 193 ASN A O 1
ATOM 1591 N N . MET A 1 194 ? 10.086 -2.448 -4.345 1.00 97.44 194 MET A N 1
ATOM 1592 C CA . MET A 1 194 ? 9.441 -1.133 -4.362 1.00 97.44 194 MET A CA 1
ATOM 1593 C C . MET A 1 194 ? 7.952 -1.247 -4.693 1.00 97.44 194 MET A C 1
ATOM 1595 O O . MET A 1 194 ? 7.129 -0.598 -4.056 1.00 97.44 194 MET A O 1
ATOM 1599 N N . PHE A 1 195 ? 7.578 -2.116 -5.636 1.00 97.88 195 PHE A N 1
ATOM 1600 C CA . PHE A 1 195 ? 6.176 -2.343 -5.977 1.00 97.88 195 PHE A CA 1
ATOM 1601 C C . PHE A 1 195 ? 5.388 -3.024 -4.848 1.00 97.88 195 PHE A C 1
ATOM 1603 O O . PHE A 1 195 ? 4.256 -2.635 -4.569 1.00 97.88 195 PHE A O 1
ATOM 1610 N N . GLN A 1 196 ? 5.977 -3.998 -4.148 1.00 96.88 196 GLN A N 1
ATOM 1611 C CA . GLN A 1 196 ? 5.345 -4.598 -2.966 1.00 96.88 196 GLN A CA 1
ATOM 1612 C C . GLN A 1 196 ? 5.122 -3.551 -1.866 1.00 96.88 196 GLN A C 1
ATOM 1614 O O . GLN A 1 196 ? 4.038 -3.482 -1.288 1.00 96.88 196 GLN A O 1
ATOM 1619 N N . GLN A 1 197 ? 6.114 -2.688 -1.623 1.00 97.12 197 GLN A N 1
ATOM 1620 C CA . GLN A 1 197 ? 6.001 -1.570 -0.680 1.00 97.12 197 GLN A CA 1
ATOM 1621 C C . GLN A 1 197 ? 4.943 -0.550 -1.113 1.00 97.12 197 GLN A C 1
ATOM 1623 O O . GLN A 1 197 ? 4.173 -0.079 -0.277 1.00 97.12 197 GLN A O 1
ATOM 1628 N N . LEU A 1 198 ? 4.852 -0.250 -2.410 1.00 97.44 198 LEU A N 1
ATOM 1629 C CA . LEU A 1 198 ? 3.800 0.588 -2.975 1.00 97.44 198 LEU A CA 1
ATOM 1630 C C . LEU A 1 198 ? 2.417 0.021 -2.638 1.00 97.44 198 LEU A C 1
ATOM 1632 O O . LEU A 1 198 ? 1.602 0.732 -2.052 1.00 97.44 198 LEU A O 1
ATOM 1636 N N . VAL A 1 199 ? 2.154 -1.245 -2.974 1.00 96.81 199 VAL A N 1
ATOM 1637 C CA . VAL A 1 199 ? 0.853 -1.889 -2.721 1.00 96.81 199 VAL A CA 1
ATOM 1638 C C . VAL A 1 199 ? 0.529 -1.863 -1.228 1.00 96.81 199 VAL A C 1
ATOM 1640 O O . VAL A 1 199 ? -0.556 -1.437 -0.834 1.00 96.81 199 VAL A O 1
ATOM 1643 N N . ALA A 1 200 ? 1.501 -2.227 -0.395 1.00 96.62 200 ALA A N 1
ATOM 1644 C CA . ALA A 1 200 ? 1.405 -2.157 1.056 1.00 96.62 200 ALA A CA 1
ATOM 1645 C C . ALA A 1 200 ? 1.049 -0.747 1.572 1.00 96.62 200 ALA A C 1
ATOM 1647 O O . ALA A 1 200 ? 0.181 -0.607 2.439 1.00 96.62 200 ALA A O 1
ATOM 1648 N N . SER A 1 201 ? 1.694 0.293 1.036 1.00 96.88 201 SER A N 1
ATOM 1649 C CA . SER A 1 201 ? 1.452 1.687 1.423 1.00 96.88 201 SER A CA 1
ATOM 1650 C C . SER A 1 201 ? 0.066 2.173 0.999 1.00 96.88 201 SER A C 1
ATOM 1652 O O . SER A 1 201 ? -0.624 2.802 1.795 1.00 96.88 201 SER A O 1
ATOM 1654 N N . ILE A 1 202 ? -0.390 1.810 -0.208 1.00 96.88 202 ILE A N 1
ATOM 1655 C CA . ILE A 1 202 ? -1.731 2.147 -0.702 1.00 96.88 202 ILE A CA 1
ATOM 1656 C C . ILE A 1 202 ? -2.785 1.576 0.239 1.00 96.88 202 ILE A C 1
ATOM 1658 O O . ILE A 1 202 ? -3.718 2.286 0.610 1.00 96.88 202 ILE A O 1
ATOM 1662 N N . GLN A 1 203 ? -2.640 0.311 0.642 1.00 96.81 203 GLN A N 1
ATOM 1663 C CA . GLN A 1 203 ? -3.611 -0.330 1.522 1.00 96.81 203 GLN A CA 1
ATOM 1664 C C . GLN A 1 203 ? -3.693 0.380 2.878 1.00 96.81 203 GLN A C 1
ATOM 1666 O O . GLN A 1 203 ? -4.781 0.725 3.339 1.00 96.81 203 GLN A O 1
ATOM 1671 N N . GLU A 1 204 ? -2.542 0.642 3.495 1.00 96.81 204 GLU A N 1
ATOM 1672 C CA . GLU A 1 204 ? -2.461 1.276 4.810 1.00 96.81 204 GLU A CA 1
ATOM 1673 C C . GLU A 1 204 ? -2.969 2.725 4.795 1.00 96.81 204 GLU A C 1
ATOM 1675 O O . GLU A 1 204 ? -3.759 3.117 5.656 1.00 96.81 204 GLU A O 1
ATOM 1680 N N . ASP A 1 205 ? -2.577 3.514 3.792 1.00 97.31 205 ASP A N 1
ATOM 1681 C CA . ASP A 1 205 ? -3.003 4.907 3.653 1.00 97.31 205 ASP A CA 1
ATOM 1682 C C . ASP A 1 205 ? -4.493 5.035 3.356 1.00 97.31 205 ASP A C 1
ATOM 1684 O O . ASP A 1 205 ? -5.146 5.952 3.859 1.00 97.31 205 ASP A O 1
ATOM 1688 N N . CYS A 1 206 ? -5.050 4.114 2.568 1.00 96.75 206 CYS A N 1
ATOM 1689 C CA . CYS A 1 206 ? -6.488 4.046 2.350 1.00 96.75 206 CYS A CA 1
ATOM 1690 C C . CYS A 1 206 ? -7.227 3.823 3.669 1.00 96.75 206 CYS A C 1
ATOM 1692 O O . CYS A 1 206 ? -8.150 4.579 3.968 1.00 96.75 206 CYS A O 1
ATOM 1694 N N . LEU A 1 207 ? -6.810 2.845 4.485 1.00 96.62 207 LEU A N 1
ATOM 1695 C CA . LEU A 1 207 ? -7.429 2.612 5.793 1.00 96.62 207 LEU A CA 1
ATOM 1696 C C . LEU A 1 207 ? -7.278 3.844 6.695 1.00 96.62 207 LEU A C 1
ATOM 1698 O O . LEU A 1 207 ? -8.278 4.353 7.201 1.00 96.62 207 LEU A O 1
ATOM 1702 N N . LYS A 1 208 ? -6.066 4.399 6.814 1.00 96.25 208 LYS A N 1
ATOM 1703 C CA . LYS A 1 208 ? -5.800 5.637 7.570 1.00 96.25 208 LYS A CA 1
ATOM 1704 C C . LYS A 1 208 ? -6.722 6.777 7.151 1.00 96.25 208 LYS A C 1
ATOM 1706 O O . LYS A 1 208 ? -7.279 7.473 8.002 1.00 96.25 208 LYS A O 1
ATOM 1711 N N . LEU A 1 209 ? -6.888 6.994 5.847 1.00 95.75 209 LEU A N 1
ATOM 1712 C CA . LEU A 1 209 ? -7.727 8.071 5.337 1.00 95.75 209 LEU A CA 1
ATOM 1713 C C . LEU A 1 209 ? -9.213 7.784 5.580 1.00 95.75 209 LEU A C 1
ATOM 1715 O O . LEU A 1 209 ? -9.912 8.681 6.046 1.00 95.75 209 LEU A O 1
ATOM 1719 N N . LEU A 1 210 ? -9.681 6.548 5.381 1.00 94.88 210 LEU A N 1
ATOM 1720 C CA . LEU A 1 210 ? -11.050 6.131 5.716 1.00 94.88 210 LEU A CA 1
ATOM 1721 C C . LEU A 1 210 ? -11.377 6.388 7.192 1.00 94.88 210 LEU A C 1
ATOM 1723 O O . LEU A 1 210 ? -12.451 6.901 7.506 1.00 94.88 210 LEU A O 1
ATOM 1727 N N . PHE A 1 211 ? -10.430 6.127 8.098 1.00 93.94 211 PHE A N 1
ATOM 1728 C CA . PHE A 1 211 ? -10.596 6.426 9.520 1.00 93.94 211 PHE A CA 1
ATOM 1729 C C . PHE A 1 211 ? -10.459 7.916 9.877 1.00 93.94 211 PHE A C 1
ATOM 1731 O O . PHE A 1 211 ? -10.797 8.305 10.998 1.00 93.94 211 PHE A O 1
ATOM 1738 N N . ARG A 1 212 ? -9.987 8.777 8.971 1.00 91.81 212 ARG A N 1
ATOM 1739 C CA . ARG A 1 212 ? -9.825 10.224 9.209 1.00 91.81 212 ARG A CA 1
ATOM 1740 C C . ARG A 1 212 ? -10.903 11.080 8.557 1.00 91.81 212 ARG A C 1
ATOM 1742 O O . ARG A 1 212 ? -11.133 12.193 9.029 1.00 91.81 212 ARG A O 1
ATOM 1749 N N . VAL A 1 213 ? -11.556 10.589 7.504 1.00 90.31 213 VAL A N 1
ATOM 1750 C CA . VAL A 1 213 ? -12.643 11.307 6.829 1.00 90.31 213 VAL A CA 1
ATOM 1751 C C . VAL A 1 213 ? -13.753 11.628 7.833 1.00 90.31 213 VAL A C 1
ATOM 1753 O O . VAL A 1 213 ? -14.169 10.787 8.631 1.00 90.31 213 VAL A O 1
ATOM 1756 N N . ARG A 1 214 ? -14.208 12.882 7.796 1.00 84.75 214 ARG A N 1
ATOM 1757 C CA . ARG A 1 214 ? -15.388 13.374 8.506 1.00 84.75 214 ARG A CA 1
ATOM 1758 C C . ARG A 1 214 ? -16.278 14.067 7.489 1.00 84.75 214 ARG A C 1
ATOM 1760 O O . ARG A 1 214 ? -15.778 14.861 6.690 1.00 84.75 214 ARG A O 1
ATOM 1767 N N . LEU A 1 215 ? -17.574 13.776 7.520 1.00 80.12 215 LEU A N 1
ATOM 1768 C CA . LEU A 1 215 ? -18.537 14.525 6.726 1.00 80.12 215 LEU A CA 1
ATOM 1769 C C . LEU A 1 215 ? -18.588 15.959 7.253 1.00 80.12 215 LEU A C 1
ATOM 1771 O O . LEU A 1 215 ? -18.854 16.197 8.430 1.00 80.12 215 LEU A O 1
ATOM 1775 N N . VAL A 1 216 ? -18.280 16.912 6.380 1.00 76.50 216 VAL A N 1
ATOM 1776 C CA . VAL A 1 216 ? -18.513 18.326 6.659 1.00 76.50 216 VAL A CA 1
ATOM 1777 C C . VAL A 1 216 ? -19.952 18.611 6.268 1.00 76.50 216 VAL A C 1
ATOM 1779 O O . VAL A 1 216 ? -20.340 18.351 5.128 1.00 76.50 216 VAL A O 1
ATOM 1782 N N . ASP A 1 217 ? -20.733 19.133 7.209 1.00 67.19 217 ASP A N 1
ATOM 1783 C CA . ASP A 1 217 ? -22.085 19.597 6.925 1.00 67.19 217 ASP A CA 1
ATOM 1784 C C . ASP A 1 217 ? -22.022 20.664 5.809 1.00 67.19 217 ASP A C 1
ATOM 1786 O O . ASP A 1 217 ? -21.279 21.645 5.949 1.00 67.19 217 ASP A O 1
ATOM 1790 N N . PRO A 1 218 ? -22.764 20.503 4.695 1.00 59.88 218 PRO A N 1
ATOM 1791 C CA . PRO A 1 218 ? -22.785 21.472 3.602 1.00 59.88 218 PRO A CA 1
ATOM 1792 C C . PRO A 1 218 ? -23.123 22.901 4.048 1.00 59.88 218 PRO A C 1
ATOM 1794 O O . PRO A 1 218 ? -22.698 23.850 3.395 1.00 59.88 218 PRO A O 1
ATOM 1797 N N . SER A 1 219 ? -23.837 23.074 5.166 1.00 60.47 219 SER A N 1
ATOM 1798 C CA . SER A 1 219 ? -24.123 24.390 5.757 1.00 60.47 219 SER A CA 1
ATOM 1799 C C . SER A 1 219 ? -22.883 25.093 6.328 1.00 60.47 219 SER A C 1
ATOM 1801 O O . SER A 1 219 ? -22.861 26.320 6.419 1.00 60.47 219 SER A O 1
ATOM 1803 N N . GLN A 1 220 ? -21.835 24.340 6.678 1.00 57.84 220 GLN A N 1
ATOM 1804 C CA . GLN A 1 220 ? -20.555 24.852 7.184 1.00 57.84 220 GLN A CA 1
ATOM 1805 C C . GLN A 1 220 ? -19.451 24.870 6.120 1.00 57.84 220 GLN A C 1
ATOM 1807 O O . GLN A 1 220 ? -18.423 25.530 6.295 1.00 57.84 220 GLN A O 1
ATOM 1812 N N . ALA A 1 221 ? -19.644 24.167 5.004 1.00 55.84 221 ALA A N 1
ATOM 1813 C CA . ALA A 1 221 ? -18.731 24.205 3.876 1.00 55.84 221 ALA A CA 1
ATOM 1814 C C . ALA A 1 221 ? -18.905 25.528 3.117 1.00 55.84 221 ALA A C 1
ATOM 1816 O O . ALA A 1 221 ? -19.679 25.615 2.168 1.00 55.84 221 ALA A O 1
ATOM 1817 N N . GLN A 1 222 ? -18.161 26.573 3.498 1.00 58.03 222 GLN A N 1
ATOM 1818 C CA . GLN A 1 222 ? -17.970 27.700 2.586 1.00 58.03 222 GLN A CA 1
ATOM 1819 C C . GLN A 1 222 ? -17.302 27.155 1.317 1.00 58.03 222 GLN A C 1
ATOM 1821 O O . GLN A 1 222 ? -16.187 26.626 1.415 1.00 58.03 222 GLN A O 1
ATOM 1826 N N . PRO A 1 223 ? -17.939 27.249 0.134 1.00 55.69 223 PRO A N 1
ATOM 1827 C CA . PRO A 1 223 ? -17.286 26.867 -1.101 1.00 55.69 223 PRO A CA 1
ATOM 1828 C C . PRO A 1 223 ? -16.095 27.806 -1.285 1.00 55.69 223 PRO A C 1
ATOM 1830 O O . PRO A 1 223 ? -16.246 28.967 -1.656 1.00 55.69 223 PRO A O 1
ATOM 1833 N N . LYS A 1 224 ? -14.890 27.313 -0.982 1.00 61.81 224 LYS A N 1
ATOM 1834 C CA . LYS A 1 224 ? -13.659 27.961 -1.422 1.00 61.81 224 LYS A CA 1
ATOM 1835 C C . LYS A 1 224 ? -13.614 27.786 -2.925 1.00 61.81 224 LYS A C 1
ATOM 1837 O O . LYS A 1 224 ? -13.110 26.783 -3.429 1.00 61.81 224 LYS A O 1
ATOM 1842 N N . ASP A 1 225 ? -14.206 28.745 -3.616 1.00 59.44 225 ASP A N 1
ATOM 1843 C CA . ASP A 1 225 ? -14.103 28.867 -5.050 1.00 59.44 225 ASP A CA 1
ATOM 1844 C C . ASP A 1 225 ? -12.616 29.007 -5.394 1.00 59.44 225 ASP A C 1
ATOM 1846 O O . ASP A 1 225 ? -11.994 30.051 -5.192 1.00 59.44 225 ASP A O 1
ATOM 1850 N N . ARG A 1 226 ? -12.008 27.913 -5.865 1.00 57.22 226 ARG A N 1
ATOM 1851 C CA . ARG A 1 226 ? -10.603 27.900 -6.292 1.00 57.22 226 ARG A CA 1
ATOM 1852 C C . ARG A 1 226 ? -10.367 28.844 -7.481 1.00 57.22 226 ARG A C 1
ATOM 1854 O O . ARG A 1 226 ? -9.212 29.103 -7.804 1.00 57.22 226 ARG A O 1
ATOM 1861 N N . LEU A 1 227 ? -11.429 29.377 -8.096 1.00 59.34 227 LEU A N 1
ATOM 1862 C CA . LEU A 1 227 ? -11.378 30.358 -9.174 1.00 59.34 227 LEU A CA 1
ATOM 1863 C C . LEU A 1 227 ? -11.492 31.811 -8.685 1.00 59.34 227 LEU A C 1
ATOM 1865 O O . LEU A 1 227 ? -11.156 32.706 -9.453 1.00 59.34 227 LEU A O 1
ATOM 1869 N N . GLN A 1 228 ? -11.833 32.081 -7.416 1.00 55.97 228 GLN A N 1
ATOM 1870 C CA . GLN A 1 228 ? -11.877 33.458 -6.881 1.00 55.97 228 GLN A CA 1
ATOM 1871 C C . GLN A 1 228 ? -10.507 34.164 -6.867 1.00 55.97 228 GLN A C 1
ATOM 1873 O O . GLN A 1 228 ? -10.445 35.379 -6.699 1.00 55.97 228 GLN A O 1
ATOM 1878 N N . GLY A 1 229 ? -9.411 33.423 -7.071 1.00 53.94 229 GLY A N 1
ATOM 1879 C CA . GLY A 1 229 ? -8.059 33.961 -7.266 1.00 53.94 229 GLY A CA 1
ATOM 1880 C C . GLY A 1 229 ? -7.445 33.666 -8.639 1.00 53.94 229 GLY A C 1
ATOM 1881 O O . GLY A 1 229 ? -6.290 34.021 -8.870 1.00 53.94 229 GLY A O 1
ATOM 1882 N N . ALA A 1 230 ? -8.174 33.011 -9.549 1.00 52.28 230 ALA A N 1
ATOM 1883 C CA . ALA A 1 230 ? -7.678 32.709 -10.886 1.00 52.28 230 ALA A CA 1
ATOM 1884 C C . ALA A 1 230 ? -7.792 33.961 -11.767 1.00 52.28 230 ALA A C 1
ATOM 1886 O O . ALA A 1 230 ? -8.770 34.159 -12.485 1.00 52.28 230 ALA A O 1
ATOM 1887 N N . GLN A 1 231 ? -6.780 34.827 -11.715 1.00 58.47 231 GLN A N 1
ATOM 1888 C CA . GLN A 1 231 ? -6.640 35.890 -12.704 1.00 58.47 231 GLN A CA 1
ATOM 1889 C C . GLN A 1 231 ? -6.279 35.261 -14.051 1.00 58.47 231 GLN A C 1
ATOM 1891 O O . GLN A 1 231 ? -5.168 34.777 -14.262 1.00 58.47 231 GLN A O 1
ATOM 1896 N N . THR A 1 232 ? -7.238 35.242 -14.974 1.00 50.28 232 THR A N 1
ATOM 1897 C CA . THR A 1 232 ? -6.948 34.963 -16.380 1.00 50.28 232 THR A CA 1
ATOM 1898 C C . THR A 1 232 ? -6.201 36.171 -16.950 1.00 50.28 232 THR A C 1
ATOM 1900 O O . THR A 1 232 ? -6.666 37.302 -16.814 1.00 50.28 232 THR A O 1
ATOM 1903 N N . ASN A 1 233 ? -5.058 35.969 -17.607 1.00 55.97 233 ASN A N 1
ATOM 1904 C CA . ASN A 1 233 ? -4.302 37.045 -18.271 1.00 55.97 233 ASN A CA 1
ATOM 1905 C C . ASN A 1 233 ? -4.993 37.564 -19.558 1.00 55.97 233 ASN A C 1
ATOM 1907 O O . ASN A 1 233 ? -4.315 37.978 -20.495 1.00 55.97 233 ASN A O 1
ATOM 1911 N N . GLN A 1 234 ? -6.327 37.504 -19.653 1.00 53.88 234 GLN A N 1
ATOM 1912 C CA . GLN A 1 234 ? -7.073 37.779 -20.890 1.00 53.88 234 GLN A CA 1
ATOM 1913 C C . GLN A 1 234 ? -8.197 38.813 -20.781 1.00 53.88 234 GLN A C 1
ATOM 1915 O O . GLN A 1 234 ? -8.901 39.044 -21.758 1.00 53.88 234 GLN A O 1
ATOM 1920 N N . SER A 1 235 ? -8.319 39.522 -19.665 1.00 44.91 235 SER A N 1
ATOM 1921 C CA . SER A 1 235 ? -9.175 40.710 -19.579 1.00 44.91 235 SER A CA 1
ATOM 1922 C C . SER A 1 235 ? -8.301 41.928 -19.313 1.00 44.91 235 SER A C 1
ATOM 1924 O O . SER A 1 235 ? -7.794 42.123 -18.209 1.00 44.91 235 SER A O 1
ATOM 1926 N N . GLY A 1 236 ? -8.062 42.698 -20.374 1.00 53.16 236 GLY A N 1
ATOM 1927 C CA . GLY A 1 236 ? -7.288 43.926 -20.334 1.00 53.16 236 GLY A CA 1
ATOM 1928 C C . GLY A 1 236 ? -7.974 44.990 -19.491 1.00 53.16 236 GLY A C 1
ATOM 1929 O O . GLY A 1 236 ? -8.907 45.625 -19.952 1.00 53.16 236 GLY A O 1
ATOM 1930 N N . GLU A 1 237 ? -7.450 45.200 -18.292 1.00 43.12 237 GLU A N 1
ATOM 1931 C CA . GLU A 1 237 ? -7.457 46.470 -17.573 1.00 43.12 237 GLU A CA 1
ATOM 1932 C C . GLU A 1 237 ? -6.273 46.412 -16.605 1.00 43.12 237 GLU A C 1
ATOM 1934 O O . GLU A 1 237 ? -6.266 45.690 -15.608 1.00 43.12 237 GLU A O 1
ATOM 1939 N N . ALA A 1 238 ? -5.187 47.089 -16.981 1.00 45.88 238 ALA A N 1
ATOM 1940 C CA . ALA A 1 238 ? -4.011 47.196 -16.134 1.00 45.88 238 ALA A CA 1
ATOM 1941 C C . ALA A 1 238 ? -4.388 47.985 -14.868 1.00 45.88 238 ALA A C 1
ATOM 1943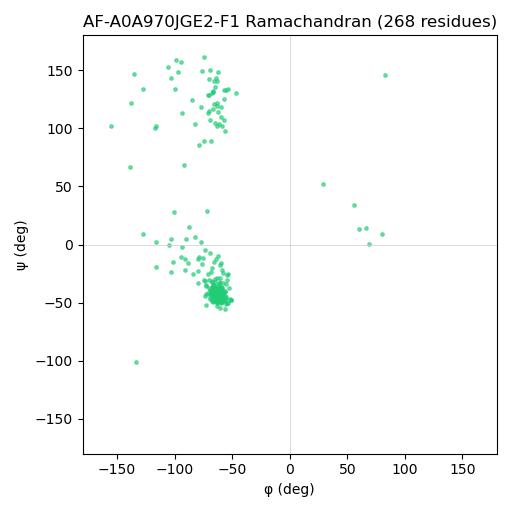 O O . ALA A 1 238 ? -5.024 49.032 -14.990 1.00 45.88 238 ALA A O 1
ATOM 1944 N N . PRO A 1 239 ? -3.984 47.550 -13.662 1.00 43.06 239 PRO A N 1
ATOM 1945 C CA . PRO A 1 239 ? -4.232 48.334 -12.463 1.00 43.06 239 PRO A CA 1
ATOM 1946 C C . PRO A 1 239 ? -3.478 49.662 -12.585 1.00 43.06 239 PRO A C 1
ATOM 1948 O O . PRO A 1 239 ? -2.252 49.663 -12.744 1.00 43.06 239 PRO A O 1
ATOM 1951 N N . GLU A 1 240 ? -4.205 50.781 -12.518 1.00 47.53 240 GLU A N 1
ATOM 1952 C CA . GLU A 1 240 ? -3.630 52.122 -12.406 1.00 47.53 240 GLU A CA 1
ATOM 1953 C C . GLU A 1 240 ? -2.723 52.166 -11.175 1.00 47.53 240 GLU A C 1
ATOM 1955 O O . GLU A 1 240 ? -3.143 52.328 -10.028 1.00 47.53 240 GLU A O 1
ATOM 1960 N N . ARG A 1 241 ? -1.425 51.989 -11.411 1.00 47.81 241 ARG A N 1
ATOM 1961 C CA . ARG A 1 241 ? -0.404 52.274 -10.415 1.00 47.81 241 ARG A CA 1
ATOM 1962 C C . ARG A 1 241 ? -0.350 53.787 -10.283 1.00 47.81 241 ARG A C 1
ATOM 1964 O O . ARG A 1 241 ? 0.075 54.462 -11.219 1.00 47.81 241 ARG A O 1
ATOM 1971 N N . ALA A 1 242 ? -0.755 54.302 -9.124 1.00 46.62 242 ALA A N 1
ATOM 1972 C CA . ALA A 1 242 ? -0.589 55.710 -8.786 1.00 46.62 242 ALA A CA 1
ATOM 1973 C C . ALA A 1 242 ? 0.849 56.161 -9.127 1.00 46.62 242 ALA A C 1
ATOM 1975 O O . ALA A 1 242 ? 1.807 55.457 -8.775 1.00 46.62 242 ALA A O 1
ATOM 1976 N N . PRO A 1 243 ? 1.031 57.288 -9.840 1.00 46.88 243 PRO A N 1
ATOM 1977 C CA . PRO A 1 243 ? 2.343 57.699 -10.310 1.00 46.88 243 PRO A CA 1
ATOM 1978 C C . PRO A 1 243 ? 3.255 57.957 -9.111 1.00 46.88 243 PRO A C 1
ATOM 1980 O O . PRO A 1 243 ? 3.048 58.871 -8.313 1.00 46.88 243 PRO A O 1
ATOM 1983 N N . ARG A 1 244 ? 4.293 57.126 -8.984 1.00 53.09 244 ARG A N 1
ATOM 1984 C CA . ARG A 1 244 ? 5.379 57.314 -8.023 1.00 53.09 244 ARG A CA 1
ATOM 1985 C C . ARG A 1 244 ? 6.035 58.655 -8.348 1.00 53.09 244 ARG A C 1
ATOM 1987 O O . ARG A 1 244 ? 6.676 58.767 -9.390 1.00 53.09 244 ARG A O 1
ATOM 1994 N N . GLN A 1 245 ? 5.868 59.666 -7.493 1.00 52.25 245 GLN A N 1
ATOM 1995 C CA . GLN A 1 245 ? 6.535 60.953 -7.685 1.00 52.25 245 GLN A CA 1
ATOM 1996 C C . GLN A 1 245 ? 8.051 60.744 -7.650 1.00 52.25 245 GLN A C 1
ATOM 1998 O O . GLN A 1 245 ? 8.656 60.532 -6.599 1.00 52.25 245 GLN A O 1
ATOM 2003 N N . VAL A 1 246 ? 8.667 60.763 -8.827 1.00 51.44 246 VAL A N 1
ATOM 2004 C CA . VAL A 1 246 ? 10.117 60.778 -8.970 1.00 51.44 246 VAL A CA 1
ATOM 2005 C C . VAL A 1 246 ? 10.537 62.233 -8.808 1.00 51.44 246 VAL A C 1
ATOM 2007 O O . VAL A 1 246 ? 10.323 63.044 -9.705 1.00 51.44 246 VAL A O 1
ATOM 2010 N N . GLY A 1 247 ? 11.094 62.584 -7.647 1.00 58.72 247 GLY A N 1
ATOM 2011 C CA . GLY A 1 247 ? 11.689 63.905 -7.445 1.00 58.72 247 GLY A CA 1
ATOM 2012 C C . GLY A 1 247 ? 12.718 64.198 -8.543 1.00 58.72 247 GLY A C 1
ATOM 2013 O O . GLY A 1 247 ? 13.524 63.329 -8.887 1.00 58.72 247 GLY A O 1
ATOM 2014 N N . HIS A 1 248 ? 12.666 65.402 -9.117 1.00 62.56 248 HIS A N 1
ATOM 2015 C CA . HIS A 1 248 ? 13.520 65.827 -10.227 1.00 62.56 248 HIS A CA 1
ATOM 2016 C C . HIS A 1 248 ? 15.000 65.684 -9.842 1.00 62.56 248 HIS A C 1
ATOM 2018 O O . HIS A 1 248 ? 15.531 66.456 -9.044 1.00 62.56 248 HIS A O 1
ATOM 2024 N N . LYS A 1 249 ? 15.696 64.692 -10.408 1.00 67.56 249 LYS A N 1
ATOM 2025 C CA . LYS A 1 249 ? 17.148 64.567 -10.240 1.00 67.56 249 LYS A CA 1
ATOM 2026 C C . LYS A 1 249 ? 17.810 65.706 -11.009 1.00 67.56 249 LYS A C 1
ATOM 2028 O O . LYS A 1 249 ? 17.687 65.773 -12.227 1.00 67.56 249 LYS A O 1
ATOM 2033 N N . VAL A 1 250 ? 18.472 66.617 -10.301 1.00 73.31 250 VAL A N 1
ATOM 2034 C CA . VAL A 1 250 ? 19.220 67.723 -10.916 1.00 73.31 250 VAL A CA 1
ATOM 2035 C C . VAL A 1 250 ? 20.353 67.136 -11.756 1.00 73.31 250 VAL A C 1
ATOM 2037 O O . VAL A 1 250 ? 21.217 66.419 -11.245 1.00 73.31 250 VAL A O 1
ATOM 2040 N N . GLY A 1 251 ? 20.340 67.408 -13.057 1.00 77.44 251 GLY A N 1
ATOM 2041 C CA . GLY A 1 251 ? 21.354 66.950 -13.988 1.00 77.44 251 GLY A CA 1
ATOM 2042 C C . GLY A 1 251 ? 22.694 67.641 -13.749 1.00 77.44 251 GLY A C 1
ATOM 2043 O O . GLY A 1 251 ? 22.783 68.798 -13.343 1.00 77.44 251 GLY A O 1
ATOM 2044 N N . ARG A 1 252 ? 23.795 66.948 -14.058 1.00 82.31 252 ARG A N 1
ATOM 2045 C CA . ARG A 1 252 ? 25.172 67.423 -13.820 1.00 82.31 252 ARG A CA 1
ATOM 2046 C C . ARG A 1 252 ? 25.474 68.806 -14.440 1.00 82.31 252 ARG A C 1
ATOM 2048 O O . ARG A 1 252 ? 26.349 69.524 -13.954 1.00 82.31 252 ARG A O 1
ATOM 2055 N N . ASN A 1 253 ? 24.774 69.191 -15.508 1.00 81.56 253 ASN A N 1
ATOM 2056 C CA . ASN A 1 253 ? 24.938 70.480 -16.187 1.00 81.56 253 ASN A CA 1
ATOM 2057 C C . ASN A 1 253 ? 23.811 71.494 -15.906 1.00 81.56 253 ASN A C 1
ATOM 2059 O O . ASN A 1 253 ? 23.905 72.606 -16.428 1.00 81.56 253 ASN A O 1
ATOM 2063 N N . ASP A 1 254 ? 22.805 71.143 -15.103 1.00 87.19 254 ASP A N 1
ATOM 2064 C CA . ASP A 1 254 ? 21.652 72.001 -14.806 1.00 87.19 254 ASP A CA 1
ATOM 2065 C C . ASP A 1 254 ? 22.031 73.135 -13.844 1.00 87.19 254 ASP A C 1
ATOM 2067 O O . ASP A 1 254 ? 23.067 73.046 -13.172 1.00 87.19 254 ASP A O 1
ATOM 2071 N N . PRO A 1 255 ? 21.237 74.219 -13.763 1.00 84.69 255 PRO A N 1
ATOM 2072 C CA . PRO A 1 255 ? 21.435 75.267 -12.768 1.00 84.69 255 PRO A CA 1
ATOM 2073 C C . PRO A 1 255 ? 21.446 74.678 -11.356 1.00 84.69 255 PRO A C 1
ATOM 2075 O O . PRO A 1 255 ? 20.600 73.863 -10.993 1.00 84.69 255 PRO A O 1
ATOM 2078 N N . CYS A 1 256 ? 22.431 75.070 -10.554 1.00 80.25 256 CYS A N 1
ATOM 2079 C CA . CYS A 1 256 ? 22.580 74.530 -9.214 1.00 80.25 256 CYS A CA 1
ATOM 2080 C C . CYS A 1 256 ? 21.447 75.040 -8.301 1.00 80.25 256 CYS A C 1
ATOM 2082 O O . CYS A 1 256 ? 21.266 76.257 -8.198 1.00 80.25 256 CYS A O 1
ATOM 2084 N N . PRO A 1 257 ? 20.734 74.157 -7.578 1.00 82.06 257 PRO A N 1
ATOM 2085 C CA . PRO A 1 257 ? 19.563 74.528 -6.779 1.00 82.06 257 PRO A CA 1
ATOM 2086 C C . PRO A 1 257 ? 19.891 75.381 -5.542 1.00 82.06 257 PRO A C 1
ATOM 2088 O O . PRO A 1 257 ? 18.985 75.889 -4.898 1.00 82.06 257 PRO A O 1
ATOM 2091 N N . CYS A 1 258 ? 21.171 75.591 -5.216 1.00 80.19 258 CYS A N 1
ATOM 2092 C CA . CYS A 1 258 ? 21.601 76.479 -4.128 1.00 80.19 258 CYS A CA 1
ATOM 2093 C C . CYS A 1 258 ? 21.535 77.981 -4.476 1.00 80.19 258 CYS A C 1
ATOM 2095 O O . CYS A 1 258 ? 21.958 78.806 -3.672 1.00 80.19 258 CYS A O 1
ATOM 2097 N N . GLY A 1 259 ? 21.074 78.344 -5.681 1.00 77.25 259 GLY A N 1
ATOM 2098 C CA . GLY A 1 259 ? 20.903 79.742 -6.097 1.00 77.25 259 GLY A CA 1
ATOM 2099 C C . GLY A 1 259 ? 22.187 80.448 -6.549 1.00 77.25 259 GLY A C 1
ATOM 2100 O O . GLY A 1 259 ? 22.176 81.645 -6.806 1.00 77.25 259 GLY A O 1
ATOM 2101 N N . SER A 1 260 ? 23.299 79.724 -6.706 1.00 81.44 260 SER A N 1
ATOM 2102 C CA . SER A 1 260 ? 24.608 80.303 -7.058 1.00 81.44 260 SER A CA 1
ATOM 2103 C C . SER A 1 260 ? 24.754 80.770 -8.516 1.00 81.44 260 SER A C 1
ATOM 2105 O O . SER A 1 260 ? 25.815 81.268 -8.896 1.00 81.44 260 SER A O 1
ATOM 2107 N N . GLY A 1 261 ? 23.746 80.538 -9.364 1.00 81.62 261 GLY A N 1
ATOM 2108 C CA . GLY A 1 261 ? 23.766 80.860 -10.799 1.00 81.62 261 GLY A CA 1
ATOM 2109 C C . GLY A 1 261 ? 24.719 80.007 -11.655 1.00 81.62 261 GLY A C 1
ATOM 2110 O O . GLY A 1 261 ? 24.801 80.199 -12.866 1.00 81.62 261 GLY A O 1
ATOM 2111 N N . LYS A 1 262 ? 25.449 79.048 -11.064 1.00 86.00 262 LYS A N 1
ATOM 2112 C CA . LYS A 1 262 ? 26.403 78.161 -11.763 1.00 86.00 262 LYS A CA 1
ATOM 2113 C C . LYS A 1 262 ? 25.779 76.792 -12.068 1.00 86.00 262 LYS A C 1
ATOM 2115 O O . LYS A 1 262 ? 24.850 76.363 -11.391 1.00 86.00 262 LYS A O 1
ATOM 2120 N N . LYS A 1 263 ? 26.328 76.063 -13.054 1.00 87.31 263 LYS A N 1
ATOM 2121 C CA . LYS A 1 263 ? 25.946 74.659 -13.340 1.00 87.31 263 LYS A CA 1
ATOM 2122 C C . LYS A 1 263 ? 26.298 73.737 -12.159 1.00 87.31 263 LYS A C 1
ATOM 2124 O O . LYS A 1 263 ? 27.373 73.904 -11.580 1.00 87.31 263 LYS A O 1
ATOM 2129 N N . TYR A 1 264 ? 25.467 72.733 -11.861 1.00 88.25 264 TYR A N 1
ATOM 2130 C CA . TYR A 1 264 ? 25.554 71.860 -10.679 1.00 88.25 264 TYR A CA 1
ATOM 2131 C C . TYR A 1 264 ? 26.952 71.252 -10.470 1.00 88.25 264 TYR A C 1
ATOM 2133 O O . TYR A 1 264 ? 27.538 71.430 -9.403 1.00 88.25 264 TYR A O 1
ATOM 2141 N N . LYS A 1 265 ? 27.579 70.683 -11.513 1.00 85.56 265 LYS A N 1
ATOM 2142 C CA . LYS A 1 265 ? 28.954 70.129 -11.447 1.00 85.56 265 LYS A CA 1
ATOM 2143 C C . LYS A 1 265 ? 30.064 71.115 -11.076 1.00 85.56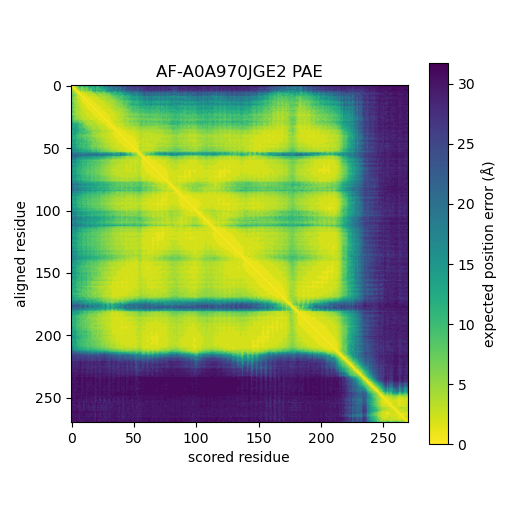 265 LYS A C 1
ATOM 2145 O O . LYS A 1 265 ? 31.186 70.705 -10.807 1.00 85.56 265 LYS A O 1
ATOM 2150 N N . LYS A 1 266 ? 29.811 72.420 -11.190 1.00 83.69 266 LYS A N 1
ATOM 2151 C CA . LYS A 1 266 ? 30.775 73.479 -10.855 1.00 83.69 266 LYS A CA 1
ATOM 2152 C C . LYS A 1 266 ? 30.455 74.148 -9.509 1.00 83.69 266 LYS A C 1
ATOM 2154 O O . LYS A 1 266 ? 31.125 75.119 -9.167 1.00 83.69 266 LYS A O 1
ATOM 2159 N N . CYS A 1 267 ? 29.450 73.660 -8.776 1.00 86.75 267 CYS A N 1
ATOM 2160 C CA . CYS A 1 267 ? 29.036 74.176 -7.472 1.00 86.75 267 CYS A CA 1
ATOM 2161 C C . CYS A 1 267 ? 28.827 73.031 -6.464 1.00 86.75 267 CYS A C 1
ATOM 2163 O O . CYS A 1 267 ? 29.820 72.530 -5.951 1.00 86.75 267 CYS A O 1
ATOM 2165 N N . CYS A 1 268 ? 27.589 72.603 -6.194 1.00 79.88 268 CYS A N 1
ATOM 2166 C CA . CYS A 1 268 ? 27.292 71.562 -5.197 1.00 79.88 268 CYS A CA 1
ATOM 2167 C C . CYS A 1 268 ? 27.542 70.123 -5.680 1.00 79.88 268 CYS A C 1
ATOM 2169 O O . CYS A 1 268 ? 27.478 69.207 -4.875 1.00 79.88 268 CYS A O 1
ATOM 2171 N N . GLY A 1 269 ? 27.784 69.916 -6.978 1.00 78.56 269 GLY A N 1
ATOM 2172 C CA . GLY A 1 269 ? 28.106 68.615 -7.575 1.00 78.56 269 GLY A CA 1
ATOM 2173 C C . GLY A 1 269 ? 29.601 68.409 -7.836 1.00 78.56 269 GLY A C 1
ATOM 2174 O O . GLY A 1 269 ? 29.941 67.755 -8.826 1.00 78.56 269 GLY A O 1
ATOM 2175 N N . ARG A 1 270 ? 30.464 69.054 -7.040 1.00 64.62 270 ARG A N 1
ATOM 2176 C CA . ARG A 1 270 ? 31.893 68.725 -6.945 1.00 64.62 270 ARG A CA 1
ATOM 2177 C C . ARG A 1 270 ? 32.104 67.595 -5.953 1.00 64.62 270 ARG A C 1
ATOM 2179 O O . ARG A 1 270 ? 31.388 67.602 -4.932 1.00 64.62 270 ARG A O 1
#

Mean predicted aligned error: 12.98 Å